Protein AF-A0A4Q5LIY0-F1 (afdb_monomer)

Structure (mmCIF, N/CA/C/O backbone):
data_AF-A0A4Q5LIY0-F1
#
_entry.id   AF-A0A4Q5LIY0-F1
#
loop_
_atom_site.group_PDB
_atom_site.id
_atom_site.type_symbol
_atom_site.label_atom_id
_atom_site.label_alt_id
_atom_site.label_comp_id
_atom_site.label_asym_id
_atom_site.label_entity_id
_atom_site.label_seq_id
_atom_site.pdbx_PDB_ins_code
_atom_site.Cartn_x
_atom_site.Cartn_y
_atom_site.Cartn_z
_atom_site.occupancy
_atom_site.B_iso_or_equiv
_atom_site.auth_seq_id
_atom_site.auth_comp_id
_atom_site.auth_asym_id
_atom_site.auth_atom_id
_atom_site.pdbx_PDB_model_num
ATOM 1 N N . MET A 1 1 ? 31.511 -5.065 53.421 1.00 37.56 1 MET A N 1
ATOM 2 C CA . MET A 1 1 ? 30.235 -4.542 53.959 1.00 37.56 1 MET A CA 1
ATOM 3 C C . MET A 1 1 ? 29.099 -5.368 53.373 1.00 37.56 1 MET A C 1
ATOM 5 O O . MET A 1 1 ? 29.090 -5.596 52.174 1.00 37.56 1 MET A O 1
ATOM 9 N N . LYS A 1 2 ? 28.228 -5.893 54.240 1.00 38.12 2 LYS A N 1
ATOM 10 C CA . LYS A 1 2 ? 27.079 -6.769 53.943 1.00 38.12 2 LYS A CA 1
ATOM 11 C C . LYS A 1 2 ? 26.023 -6.050 53.091 1.00 38.12 2 LYS A C 1
ATOM 13 O O . LYS A 1 2 ? 25.645 -4.970 53.526 1.00 38.12 2 LYS A O 1
ATOM 18 N N . LYS A 1 3 ? 25.496 -6.672 52.020 1.00 40.62 3 LYS A N 1
ATOM 19 C CA . LYS A 1 3 ? 24.095 -6.575 51.510 1.00 40.62 3 LYS A CA 1
ATOM 20 C C . LYS A 1 3 ? 23.826 -7.820 50.632 1.00 40.62 3 LYS A C 1
ATOM 22 O O . LYS A 1 3 ? 24.469 -7.962 49.603 1.00 40.62 3 LYS A O 1
ATOM 27 N N . LEU A 1 4 ? 23.218 -8.896 51.145 1.00 36.97 4 LEU A N 1
ATOM 28 C CA . LEU A 1 4 ? 21.771 -9.159 51.323 1.00 36.97 4 LEU A CA 1
ATOM 29 C C . LEU A 1 4 ? 21.030 -9.175 49.962 1.00 36.97 4 LEU A C 1
ATOM 31 O O . LEU A 1 4 ? 20.783 -8.115 49.405 1.00 36.97 4 LEU A O 1
ATOM 35 N N . LEU A 1 5 ? 20.998 -10.320 49.266 1.00 38.00 5 LEU A N 1
ATOM 36 C CA . LEU A 1 5 ? 20.000 -11.418 49.279 1.00 38.00 5 LEU A CA 1
ATOM 37 C C . LEU A 1 5 ? 18.753 -11.141 48.420 1.00 38.00 5 LEU A C 1
ATOM 39 O O . LEU A 1 5 ? 17.935 -10.281 48.731 1.00 38.00 5 LEU A O 1
ATOM 43 N N . LEU A 1 6 ? 18.658 -11.939 47.347 1.00 38.00 6 LEU A N 1
ATOM 44 C CA . LEU A 1 6 ? 17.513 -12.133 46.462 1.00 38.00 6 LEU A CA 1
ATOM 45 C C . LEU A 1 6 ? 16.234 -12.424 47.259 1.00 38.00 6 LEU A C 1
ATOM 47 O O . LEU A 1 6 ? 16.202 -13.355 48.063 1.00 38.00 6 LEU A O 1
ATOM 51 N N . LEU A 1 7 ? 15.162 -11.703 46.939 1.00 35.38 7 LEU A N 1
ATOM 52 C CA . LEU A 1 7 ? 13.794 -12.094 47.260 1.00 35.38 7 LEU A CA 1
ATOM 53 C C . LEU A 1 7 ? 13.192 -12.799 46.039 1.00 35.38 7 LEU A C 1
ATOM 55 O O . LEU A 1 7 ? 12.708 -12.164 45.107 1.00 35.38 7 LEU A O 1
ATOM 59 N N . LEU A 1 8 ? 13.255 -14.132 46.068 1.00 39.78 8 LEU A N 1
ATOM 60 C CA . LEU A 1 8 ? 12.305 -15.000 45.379 1.00 39.78 8 LEU A CA 1
ATOM 61 C C . LEU A 1 8 ? 10.963 -14.910 46.116 1.00 39.78 8 LEU A C 1
ATOM 63 O O . LEU A 1 8 ? 10.856 -15.381 47.248 1.00 39.78 8 LEU A O 1
ATOM 67 N N . SER A 1 9 ? 9.930 -14.362 45.481 1.00 37.66 9 SER A N 1
ATOM 68 C CA . SER A 1 9 ? 8.545 -14.572 45.908 1.00 37.66 9 SER A CA 1
ATOM 69 C C . SER A 1 9 ? 7.971 -15.789 45.185 1.00 37.66 9 SER A C 1
ATOM 71 O O . SER A 1 9 ? 7.476 -15.710 44.063 1.00 37.66 9 SER A O 1
ATOM 73 N N . LEU A 1 10 ? 8.068 -16.932 45.868 1.00 36.00 10 LEU A N 1
ATOM 74 C CA . LEU A 1 10 ? 7.266 -18.125 45.626 1.00 36.00 10 LEU A CA 1
ATOM 75 C C . LEU A 1 10 ? 5.777 -17.792 45.788 1.00 36.00 10 LEU A C 1
ATOM 77 O O . LEU A 1 10 ? 5.355 -17.298 46.832 1.00 36.00 10 LEU A O 1
ATOM 81 N N . ILE A 1 11 ? 4.986 -18.119 44.769 1.00 44.56 11 ILE A N 1
ATOM 82 C CA . ILE A 1 11 ? 3.529 -18.212 44.865 1.00 44.56 11 ILE A CA 1
ATOM 83 C C . ILE A 1 11 ? 3.208 -19.509 45.628 1.00 44.56 11 ILE A C 1
ATOM 85 O O . ILE A 1 11 ? 3.630 -20.580 45.180 1.00 44.56 11 ILE A O 1
ATOM 89 N N . PRO A 1 12 ? 2.482 -19.470 46.758 1.00 45.62 12 PRO A N 1
ATOM 90 C CA . PRO A 1 12 ? 2.040 -20.690 47.414 1.00 45.62 12 PRO A CA 1
ATOM 91 C C . PRO A 1 12 ? 0.902 -21.333 46.611 1.00 45.62 12 PRO A C 1
ATOM 93 O O . PRO A 1 12 ? -0.185 -20.768 46.479 1.00 45.62 12 PRO A O 1
ATOM 96 N N . LEU A 1 13 ? 1.151 -22.546 46.104 1.00 37.22 13 LEU A N 1
ATOM 97 C CA . LEU A 1 13 ? 0.099 -23.489 45.728 1.00 37.22 13 LEU A CA 1
ATOM 98 C C . LEU A 1 13 ? -0.736 -23.802 46.978 1.00 37.22 13 LEU A C 1
ATOM 100 O O . LEU A 1 13 ? -0.288 -24.509 47.879 1.00 37.22 13 LEU A O 1
ATOM 104 N N . MET A 1 14 ? -1.969 -23.307 47.015 1.00 39.19 14 MET A N 1
ATOM 105 C CA . MET A 1 14 ? -2.992 -23.805 47.929 1.00 39.19 14 MET A CA 1
ATOM 106 C C . MET A 1 14 ? -3.503 -25.149 47.398 1.00 39.19 14 MET A C 1
ATOM 108 O O . MET A 1 14 ? -4.428 -25.199 46.592 1.00 39.19 14 MET A O 1
ATOM 112 N N . MET A 1 15 ? -2.898 -26.251 47.847 1.00 43.62 15 MET A N 1
ATOM 113 C CA . MET A 1 15 ? -3.578 -27.545 47.871 1.00 43.62 15 MET A CA 1
ATOM 114 C C . MET A 1 15 ? -4.330 -27.661 49.196 1.00 43.62 15 MET A C 1
ATOM 116 O O . MET A 1 15 ? -3.739 -27.952 50.231 1.00 43.62 15 MET A O 1
ATOM 120 N N . ALA A 1 16 ? -5.641 -27.430 49.156 1.00 41.34 16 ALA A N 1
ATOM 121 C CA . ALA A 1 16 ? -6.549 -27.840 50.217 1.00 41.34 16 ALA A CA 1
ATOM 122 C C . ALA A 1 16 ? -7.171 -29.184 49.821 1.00 41.34 16 ALA A C 1
ATOM 124 O O . ALA A 1 16 ? -8.189 -29.244 49.134 1.00 41.34 16 ALA A O 1
ATOM 125 N N . ALA A 1 17 ? -6.524 -30.271 50.240 1.00 36.72 17 ALA A N 1
ATOM 126 C CA . ALA A 1 17 ? -7.145 -31.583 50.310 1.00 36.72 17 ALA A CA 1
ATOM 127 C C . ALA A 1 17 ? -7.947 -31.655 51.616 1.00 36.72 17 ALA A C 1
ATOM 129 O O . ALA A 1 17 ? -7.384 -31.811 52.696 1.00 36.72 17 ALA A O 1
ATOM 130 N N . CYS A 1 18 ? -9.267 -31.541 51.505 1.00 35.53 18 CYS A N 1
ATOM 131 C CA . CYS A 1 18 ? -10.200 -31.936 52.549 1.00 35.53 18 CYS A CA 1
ATOM 132 C C . CYS A 1 18 ? -11.145 -32.971 51.951 1.00 35.53 18 CYS A C 1
ATOM 134 O O . CYS A 1 18 ? -11.884 -32.658 51.022 1.00 35.53 18 CYS A O 1
ATOM 136 N N . THR A 1 19 ? -11.142 -34.187 52.491 1.00 38.16 19 THR A N 1
ATOM 137 C CA . THR A 1 19 ? -12.386 -34.890 52.842 1.00 38.16 19 THR A CA 1
ATOM 138 C C . THR A 1 19 ? -12.073 -36.092 53.724 1.00 38.16 19 THR A C 1
ATOM 140 O O . THR A 1 19 ? -11.649 -37.156 53.287 1.00 38.16 19 THR A O 1
ATOM 143 N N . SER A 1 20 ? -12.298 -35.866 55.013 1.00 37.72 20 SER A N 1
ATOM 144 C CA . SER A 1 20 ? -12.739 -36.858 55.980 1.00 37.72 20 SER A CA 1
ATOM 145 C C . SER A 1 20 ? -14.179 -37.285 55.679 1.00 37.72 20 SER A C 1
ATOM 147 O O . SER A 1 20 ? -15.006 -36.452 55.304 1.00 37.72 20 SER A O 1
ATOM 149 N N . ASN A 1 21 ? -14.466 -38.564 55.915 1.00 45.22 21 ASN A N 1
ATOM 150 C CA . ASN A 1 21 ? -15.796 -39.170 55.911 1.00 45.22 21 ASN A CA 1
ATOM 151 C C . ASN A 1 21 ? -16.788 -38.424 56.818 1.00 45.22 21 ASN A C 1
ATOM 153 O O . ASN A 1 21 ? -16.477 -38.126 57.971 1.00 45.22 21 ASN A O 1
ATOM 157 N N . GLY A 1 22 ? -18.000 -38.194 56.315 1.00 38.19 22 GLY A N 1
ATOM 158 C CA . GLY A 1 22 ? -19.124 -37.690 57.099 1.00 38.19 22 GLY A CA 1
ATOM 159 C C . GLY A 1 22 ? -20.340 -37.420 56.219 1.00 38.19 22 GLY A C 1
ATOM 160 O O . GLY A 1 22 ? -20.336 -36.477 55.432 1.00 38.19 22 GLY A O 1
ATOM 161 N N . ASP A 1 23 ? -21.360 -38.263 56.361 1.00 47.59 23 ASP A N 1
ATOM 162 C CA . ASP A 1 23 ? -22.640 -38.206 55.656 1.00 47.59 23 ASP A CA 1
ATOM 163 C C . ASP A 1 23 ? -23.302 -36.821 55.722 1.00 47.59 23 ASP A C 1
ATOM 165 O O . ASP A 1 23 ? -23.536 -36.290 56.810 1.00 47.59 23 ASP A O 1
ATOM 169 N N . LYS A 1 24 ? -23.660 -36.260 54.558 1.00 42.00 24 LYS A N 1
ATOM 170 C CA . LYS A 1 24 ? -24.635 -35.165 54.400 1.00 42.00 24 LYS A CA 1
ATOM 171 C C . LYS A 1 24 ? -25.189 -35.132 52.962 1.00 42.00 24 LYS A C 1
ATOM 173 O O . LYS A 1 24 ? -24.547 -35.649 52.051 1.00 42.00 24 LYS A O 1
ATOM 178 N N . PRO A 1 25 ? -26.415 -34.608 52.775 1.00 43.56 25 PRO A N 1
ATOM 179 C CA . PRO A 1 25 ? -27.359 -35.061 51.757 1.00 43.56 25 PRO A CA 1
ATOM 180 C C . PRO A 1 25 ? -26.938 -34.673 50.340 1.00 43.56 25 PRO A C 1
ATOM 182 O O . PRO A 1 25 ? -26.334 -33.623 50.127 1.00 43.56 25 PRO A O 1
ATOM 185 N N . ALA A 1 26 ? -27.300 -35.528 49.381 1.00 47.12 26 ALA A N 1
ATOM 186 C CA . ALA A 1 26 ? -27.043 -35.350 47.960 1.00 47.12 26 ALA A CA 1
ATOM 187 C C . ALA A 1 26 ? -27.587 -33.999 47.468 1.00 47.12 26 ALA A C 1
ATOM 189 O O . ALA A 1 26 ? -28.792 -33.819 47.288 1.00 47.12 26 ALA A O 1
ATOM 190 N N . ALA A 1 27 ? -26.678 -33.046 47.267 1.00 46.88 27 ALA A N 1
ATOM 191 C CA . ALA A 1 27 ? -26.956 -31.818 46.549 1.00 46.88 27 ALA A CA 1
ATOM 192 C C . ALA A 1 27 ? -27.088 -32.146 45.057 1.00 46.88 27 ALA A C 1
ATOM 194 O O . ALA A 1 27 ? -26.222 -32.797 44.467 1.00 46.88 27 ALA A O 1
ATOM 195 N N . ASP A 1 28 ? -28.196 -31.694 44.482 1.00 48.75 28 ASP A N 1
ATOM 196 C CA . ASP A 1 28 ? -28.570 -31.823 43.080 1.00 48.75 28 ASP A CA 1
ATOM 197 C C . ASP A 1 28 ? -27.472 -31.242 42.163 1.00 48.75 28 ASP A C 1
ATOM 199 O O . ASP A 1 28 ? -27.342 -30.033 41.954 1.00 48.75 28 ASP A O 1
ATOM 203 N N . THR A 1 29 ? -26.624 -32.131 41.643 1.00 42.12 29 THR A N 1
ATOM 204 C CA . THR A 1 29 ? -25.454 -31.822 40.800 1.00 42.12 29 THR A CA 1
ATOM 205 C C . THR A 1 29 ? -25.840 -31.376 39.385 1.00 42.12 29 THR A C 1
ATOM 207 O O . THR A 1 29 ? -24.987 -30.926 38.610 1.00 42.12 29 THR A O 1
ATOM 210 N N . THR A 1 30 ? -27.132 -31.419 39.058 1.00 46.88 30 THR A N 1
ATOM 211 C CA . THR A 1 30 ? -27.680 -31.026 37.756 1.00 46.88 30 THR A CA 1
ATOM 212 C C . THR A 1 30 ? -27.836 -29.504 37.609 1.00 46.88 30 THR A C 1
ATOM 214 O O . THR A 1 30 ? -27.812 -28.980 36.492 1.00 46.88 30 THR A O 1
ATOM 217 N N . ALA A 1 31 ? -27.897 -28.751 38.715 1.00 46.16 31 ALA A N 1
ATOM 218 C CA . ALA A 1 31 ? -28.025 -27.289 38.677 1.00 46.16 31 ALA A CA 1
ATOM 219 C C . ALA A 1 31 ? -26.680 -26.553 38.477 1.00 46.16 31 ALA A C 1
ATOM 221 O O . ALA A 1 31 ? -26.618 -25.568 37.737 1.00 46.16 31 ALA A O 1
ATOM 222 N N . LEU A 1 32 ? -25.576 -27.045 39.061 1.00 37.81 32 LEU A N 1
ATOM 223 C CA . LEU A 1 32 ? -24.257 -26.394 38.942 1.00 37.81 32 LEU A CA 1
ATOM 224 C C . LEU A 1 32 ? -23.587 -26.603 37.574 1.00 37.81 32 LEU A C 1
ATOM 226 O O . LEU A 1 32 ? -22.858 -25.733 37.101 1.00 37.81 32 LEU A O 1
ATOM 230 N N . THR A 1 33 ? -23.851 -27.726 36.905 1.00 42.12 33 THR A N 1
ATOM 231 C CA . THR A 1 33 ? -23.320 -27.995 35.557 1.00 42.12 33 THR A CA 1
ATOM 232 C C . THR A 1 33 ? -24.036 -27.191 34.469 1.00 42.12 33 THR A C 1
ATOM 234 O O . THR A 1 33 ? -23.431 -26.871 33.443 1.00 42.12 33 THR A O 1
ATOM 237 N N . THR A 1 34 ? -25.289 -26.794 34.706 1.00 40.31 34 THR A N 1
ATOM 238 C CA . THR A 1 34 ? -26.076 -25.984 33.764 1.00 40.31 34 THR A CA 1
ATOM 239 C C . THR A 1 34 ? -25.722 -24.493 33.862 1.00 40.31 34 THR A C 1
ATOM 241 O O . THR A 1 34 ? -25.561 -23.841 32.831 1.00 40.31 34 THR A O 1
ATOM 244 N N . ALA A 1 35 ? -25.468 -23.969 35.070 1.00 41.81 35 ALA A N 1
ATOM 245 C CA . ALA A 1 35 ? -25.012 -22.586 35.270 1.00 41.81 35 ALA A CA 1
ATOM 246 C C . ALA A 1 35 ? -23.563 -22.344 34.791 1.00 41.81 35 ALA A C 1
ATOM 248 O O . ALA A 1 35 ? -23.253 -21.285 34.244 1.00 41.81 35 ALA A O 1
ATOM 249 N N . ALA A 1 36 ? -22.674 -23.338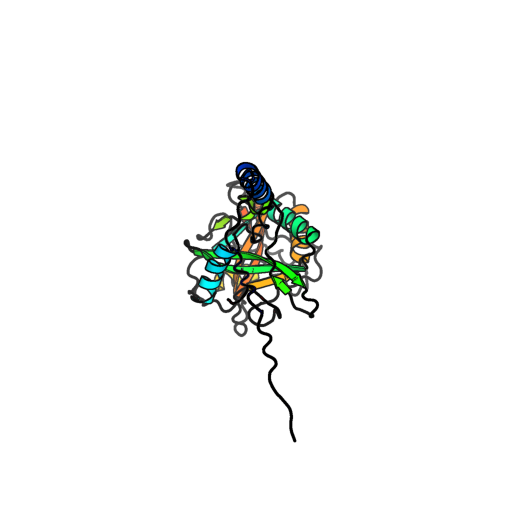 34.920 1.00 41.75 36 ALA A N 1
ATOM 250 C CA . ALA A 1 36 ? -21.309 -23.248 34.393 1.00 41.75 36 ALA A CA 1
ATOM 251 C C . ALA A 1 36 ? -21.267 -23.290 32.851 1.00 41.75 36 ALA A C 1
ATOM 253 O O . ALA A 1 36 ? -20.450 -22.605 32.237 1.00 41.75 36 ALA A O 1
ATOM 254 N N . LYS A 1 37 ? -22.180 -24.032 32.204 1.00 39.97 37 LYS A N 1
ATOM 255 C CA . LYS A 1 37 ? -22.312 -24.041 30.736 1.00 39.97 37 LYS A CA 1
ATOM 256 C C . LYS A 1 37 ? -22.994 -22.789 30.178 1.00 39.97 37 LYS A C 1
ATOM 258 O O . LYS A 1 37 ? -22.674 -22.396 29.060 1.00 39.97 37 LYS A O 1
ATOM 263 N N . SER A 1 38 ? -23.882 -22.130 30.929 1.00 41.31 38 SER A N 1
ATOM 264 C CA . SER A 1 38 ? -24.518 -20.886 30.469 1.00 41.31 38 SER A CA 1
ATOM 265 C C . SER A 1 38 ? -23.612 -19.656 30.596 1.00 41.31 38 SER A C 1
ATOM 267 O O . SER A 1 38 ? -23.751 -18.734 29.798 1.00 41.31 38 SER A O 1
ATOM 269 N N . HIS A 1 39 ? -22.653 -19.645 31.532 1.00 37.97 39 HIS A N 1
ATOM 270 C CA . HIS A 1 39 ? -21.679 -18.549 31.669 1.00 37.97 39 HIS A CA 1
ATOM 271 C C . HIS A 1 39 ? -20.505 -18.618 30.677 1.00 37.97 39 HIS A C 1
ATOM 273 O O . HIS A 1 39 ? -19.909 -17.589 30.366 1.00 37.97 39 HIS A O 1
ATOM 279 N N . LEU A 1 40 ? -20.194 -19.798 30.130 1.00 39.38 40 LEU A N 1
ATOM 280 C CA . LEU A 1 40 ? -19.173 -19.962 29.083 1.00 39.38 40 LEU A CA 1
ATOM 281 C C . LEU A 1 40 ? -19.657 -19.532 27.688 1.00 39.38 40 LEU A C 1
ATOM 283 O O . LEU A 1 40 ? -18.834 -19.223 26.833 1.00 39.38 40 LEU A O 1
ATOM 287 N N . ASN A 1 41 ? -20.973 -19.431 27.478 1.00 38.66 41 ASN A N 1
ATOM 288 C CA . ASN A 1 41 ? -21.557 -18.921 26.233 1.00 38.66 41 ASN A CA 1
ATOM 289 C C . ASN A 1 41 ? -21.680 -17.384 26.189 1.00 38.66 41 ASN A C 1
ATOM 291 O O . ASN A 1 41 ? -22.100 -16.850 25.165 1.00 38.66 41 ASN A O 1
ATOM 295 N N . SER A 1 42 ? -21.316 -16.668 27.264 1.00 41.69 42 SER A N 1
ATOM 296 C CA . SER A 1 42 ? -21.294 -15.194 27.298 1.00 41.69 42 SER A CA 1
ATOM 297 C C . SER A 1 42 ? -19.893 -14.601 27.478 1.00 41.69 42 SER A C 1
ATOM 299 O O . SER A 1 42 ? -19.762 -13.407 27.759 1.00 41.69 42 SER A O 1
ATOM 301 N N . LEU A 1 43 ? -18.837 -15.401 27.310 1.00 44.12 43 LEU A N 1
ATOM 302 C CA . LEU A 1 43 ? -17.533 -14.845 26.978 1.00 44.12 43 LEU A CA 1
ATOM 303 C C . LEU A 1 43 ? -17.653 -14.347 25.543 1.00 44.12 43 LEU A C 1
ATOM 305 O O . LEU A 1 43 ? -17.515 -15.122 24.599 1.00 44.12 43 LEU A O 1
ATOM 309 N N . ASN A 1 44 ? -17.988 -13.062 25.393 1.00 51.41 44 ASN A N 1
ATOM 310 C CA . ASN A 1 44 ? -17.788 -12.340 24.144 1.00 51.41 44 ASN A CA 1
ATOM 311 C C . ASN A 1 44 ? -16.420 -12.767 23.616 1.00 51.41 44 ASN A C 1
ATOM 313 O O . ASN A 1 44 ? -15.418 -12.541 24.299 1.00 51.41 44 ASN A O 1
ATOM 317 N N . ALA A 1 45 ? -16.402 -13.471 22.481 1.00 57.66 45 ALA A N 1
ATOM 318 C CA . ALA A 1 45 ? -15.164 -13.913 21.865 1.00 57.66 45 ALA A CA 1
ATOM 319 C C . ALA A 1 45 ? -14.218 -12.711 21.840 1.00 57.66 45 ALA A C 1
ATOM 321 O O . ALA A 1 45 ? -14.631 -11.626 21.413 1.00 57.66 45 ALA A O 1
ATOM 322 N N . LEU A 1 46 ? -13.004 -12.886 22.377 1.00 58.91 46 LEU A N 1
ATOM 323 C CA . LEU A 1 46 ? -11.988 -11.839 22.335 1.00 58.91 46 LEU A CA 1
ATOM 324 C C . LEU A 1 46 ? -11.924 -11.301 20.900 1.00 58.91 46 LEU A C 1
ATOM 326 O O . LEU A 1 46 ? -12.042 -12.102 19.962 1.00 58.91 46 LEU A O 1
ATOM 330 N N . PRO A 1 47 ? -11.812 -9.974 20.717 1.00 67.12 47 PRO A N 1
ATOM 331 C CA . PRO A 1 47 ? -11.758 -9.398 19.386 1.00 67.12 47 PRO A CA 1
ATOM 332 C C . PRO A 1 47 ? -10.669 -10.112 18.584 1.00 67.12 47 PRO A C 1
ATOM 334 O O . PRO A 1 47 ? -9.545 -10.297 19.047 1.00 67.12 47 PRO A O 1
ATOM 337 N N . GLU A 1 48 ? -11.046 -10.589 17.401 1.00 77.75 48 GLU A N 1
ATOM 338 C CA . GLU A 1 48 ? -10.112 -11.242 16.495 1.00 77.75 48 GLU A CA 1
ATOM 339 C C . GLU A 1 48 ? -9.026 -10.233 16.116 1.00 77.75 48 GLU A C 1
ATOM 341 O O . GLU A 1 48 ? -9.332 -9.176 15.565 1.00 77.75 48 GLU A O 1
ATOM 346 N N . LEU A 1 49 ? -7.770 -10.558 16.429 1.00 92.31 49 LEU A N 1
ATOM 347 C CA . LEU A 1 49 ? -6.623 -9.746 16.039 1.00 92.31 49 LEU A CA 1
ATOM 348 C C . LEU A 1 49 ? -6.430 -9.867 14.529 1.00 92.31 49 LEU A C 1
ATOM 350 O O . LEU A 1 49 ? -6.183 -10.961 14.012 1.00 92.31 49 LEU A O 1
ATOM 354 N N . ILE A 1 50 ? -6.560 -8.754 13.818 1.00 95.06 50 ILE A N 1
ATOM 355 C CA . ILE A 1 50 ? -6.643 -8.724 12.359 1.00 95.06 50 ILE A CA 1
ATOM 356 C C . ILE A 1 50 ? -5.872 -7.522 11.811 1.00 95.06 50 ILE A C 1
ATOM 358 O O . ILE A 1 50 ? -5.684 -6.527 12.496 1.00 95.06 50 ILE A O 1
ATOM 362 N N . THR A 1 51 ? -5.385 -7.621 10.582 1.00 96.81 51 THR A N 1
ATOM 363 C CA . THR A 1 51 ? -4.724 -6.519 9.876 1.00 96.81 51 THR A CA 1
ATOM 364 C C . THR A 1 51 ? -5.752 -5.636 9.161 1.00 96.81 51 THR A C 1
ATOM 366 O O . THR A 1 51 ? -6.898 -6.035 8.935 1.00 96.81 51 THR A O 1
ATOM 369 N N . LEU A 1 52 ? -5.334 -4.452 8.715 1.00 97.25 52 LEU A N 1
ATOM 370 C CA . LEU A 1 52 ? -6.167 -3.519 7.949 1.00 97.25 52 LEU A CA 1
ATOM 371 C C . LEU A 1 52 ? -6.554 -4.050 6.565 1.00 97.25 52 LEU A C 1
ATOM 373 O O . LEU A 1 52 ? -7.553 -3.613 6.000 1.00 97.25 52 LEU A O 1
ATOM 377 N N . ASN A 1 53 ? -5.817 -5.041 6.057 1.00 97.06 53 ASN A N 1
ATOM 378 C CA . ASN A 1 53 ? -6.184 -5.791 4.860 1.00 97.06 53 ASN A CA 1
ATOM 379 C C . ASN A 1 53 ? -6.854 -7.152 5.141 1.00 97.06 53 ASN A C 1
ATOM 381 O O . ASN A 1 53 ? -6.891 -8.031 4.278 1.00 97.06 53 ASN A O 1
ATOM 385 N N . GLY A 1 54 ? -7.394 -7.340 6.349 1.00 95.50 54 GLY A N 1
ATOM 386 C CA . GLY A 1 54 ? -8.287 -8.454 6.670 1.00 95.50 54 GLY A CA 1
ATOM 387 C C . GLY A 1 54 ? -7.610 -9.807 6.892 1.00 95.50 54 GLY A C 1
ATOM 388 O O . GLY A 1 54 ? -8.253 -10.850 6.749 1.00 95.50 54 GLY A O 1
ATOM 389 N N . VAL A 1 55 ? -6.316 -9.813 7.212 1.00 95.31 55 VAL A N 1
ATOM 390 C CA . VAL A 1 55 ? -5.539 -11.027 7.475 1.00 95.31 55 VAL A CA 1
ATOM 391 C C . VAL A 1 55 ? -5.436 -11.228 8.987 1.00 95.31 55 VAL A C 1
ATOM 393 O O . VAL A 1 55 ? -4.979 -10.321 9.680 1.00 95.31 55 VAL A O 1
ATOM 396 N N . PRO A 1 56 ? -5.831 -12.389 9.535 1.00 94.56 56 PRO A N 1
ATOM 397 C CA . PRO A 1 56 ? -5.658 -12.663 10.959 1.00 94.56 56 PRO A CA 1
ATOM 398 C C . PRO A 1 56 ? -4.187 -12.572 11.377 1.00 94.56 56 PRO A C 1
ATOM 400 O O . PRO A 1 56 ? -3.316 -13.056 10.647 1.00 94.56 56 PRO A O 1
ATOM 403 N N . LEU A 1 57 ? -3.909 -12.020 12.564 1.00 93.31 57 LEU A N 1
ATOM 404 C CA . LEU A 1 57 ? -2.547 -11.734 13.040 1.00 93.31 57 LEU A CA 1
ATOM 405 C C . LEU A 1 57 ? -1.611 -12.944 12.924 1.00 93.31 57 LEU A C 1
ATOM 407 O O . LEU A 1 57 ? -0.534 -12.822 12.359 1.00 93.31 57 LEU A O 1
ATOM 411 N N . ALA A 1 58 ? -2.034 -14.127 13.375 1.00 91.44 58 ALA A N 1
ATOM 412 C CA . ALA A 1 58 ? -1.204 -15.336 13.307 1.00 91.44 58 ALA A CA 1
ATOM 413 C C . ALA A 1 58 ? -0.816 -15.725 11.864 1.00 91.44 58 ALA A C 1
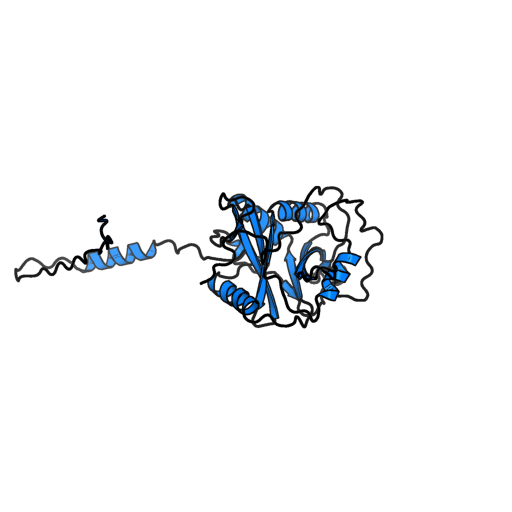ATOM 415 O O . ALA A 1 58 ? 0.283 -16.215 11.601 1.00 91.44 58 ALA A O 1
ATOM 416 N N . THR A 1 59 ? -1.719 -15.497 10.906 1.00 93.69 59 THR A N 1
ATOM 417 C CA . THR A 1 59 ? -1.448 -15.761 9.485 1.00 93.69 59 THR A CA 1
ATOM 418 C C . THR A 1 59 ? -0.515 -14.702 8.913 1.00 93.69 59 THR A C 1
ATOM 420 O O . THR A 1 59 ? 0.447 -15.019 8.216 1.00 93.69 59 THR A O 1
ATOM 423 N N . ALA A 1 60 ? -0.781 -13.441 9.235 1.00 94.38 60 ALA A N 1
ATOM 424 C CA . ALA A 1 60 ? 0.035 -12.332 8.789 1.00 94.38 60 ALA A CA 1
ATOM 425 C C . ALA A 1 60 ? 1.467 -12.411 9.357 1.00 94.38 60 ALA A C 1
ATOM 427 O O . ALA A 1 60 ? 2.419 -12.137 8.631 1.00 94.38 60 ALA A O 1
ATOM 428 N N . ASP A 1 61 ? 1.622 -12.914 10.586 1.00 92.06 61 ASP A N 1
ATOM 429 C CA . ASP A 1 61 ? 2.911 -13.125 11.251 1.00 92.06 61 ASP A CA 1
ATOM 430 C C . ASP A 1 61 ? 3.757 -14.130 10.487 1.00 92.06 61 ASP A C 1
ATOM 432 O O . ASP A 1 61 ? 4.926 -13.888 10.190 1.00 92.06 61 ASP A O 1
ATOM 436 N N . THR A 1 62 ? 3.119 -15.208 10.035 1.00 92.00 62 THR A N 1
ATOM 437 C CA . THR A 1 62 ? 3.764 -16.185 9.163 1.00 92.00 62 THR A CA 1
ATOM 438 C C . THR A 1 62 ? 4.238 -15.538 7.857 1.00 92.00 62 THR A C 1
ATOM 440 O O . THR A 1 62 ? 5.353 -15.804 7.410 1.00 92.00 62 THR A O 1
ATOM 443 N N . PHE A 1 63 ? 3.433 -14.677 7.225 1.00 93.00 63 PHE A N 1
ATOM 444 C CA . PHE A 1 63 ? 3.797 -14.055 5.946 1.00 93.00 63 PHE A CA 1
ATOM 445 C C . PHE A 1 63 ? 4.920 -13.021 6.069 1.00 93.00 63 PHE A C 1
ATOM 447 O O . PHE A 1 63 ? 5.830 -13.016 5.233 1.00 93.00 63 PHE A O 1
ATOM 454 N N . VAL A 1 64 ? 4.881 -12.178 7.103 1.00 91.56 64 VAL A N 1
ATOM 455 C CA . VAL A 1 64 ? 5.916 -11.170 7.369 1.00 91.56 64 VAL A CA 1
ATOM 456 C C . VAL A 1 64 ? 7.206 -11.845 7.835 1.00 91.56 64 VAL A C 1
ATOM 458 O O . VAL A 1 64 ? 8.268 -11.594 7.266 1.00 91.56 64 VAL A O 1
ATOM 461 N N . SER A 1 65 ? 7.133 -12.799 8.766 1.00 89.00 65 SER A N 1
ATOM 462 C CA . SER A 1 65 ? 8.303 -13.556 9.223 1.00 89.00 65 SER A CA 1
ATOM 463 C C . SER A 1 65 ? 8.955 -14.360 8.099 1.00 89.00 65 SER A C 1
ATOM 465 O O . SER A 1 65 ? 10.182 -14.419 8.013 1.00 89.00 65 SER A O 1
ATOM 467 N N . ASN A 1 66 ? 8.173 -14.964 7.198 1.00 88.44 66 ASN A N 1
ATOM 468 C CA . ASN A 1 66 ? 8.733 -15.656 6.035 1.00 88.44 66 ASN A CA 1
ATOM 469 C C . ASN A 1 66 ? 9.502 -14.704 5.122 1.00 88.44 66 ASN A C 1
ATOM 471 O O . ASN A 1 66 ? 10.567 -15.068 4.626 1.00 88.44 66 ASN A O 1
ATOM 475 N N . PHE A 1 67 ? 8.982 -13.498 4.911 1.00 86.81 67 PHE A N 1
ATOM 476 C CA . PHE A 1 67 ? 9.662 -12.483 4.123 1.00 86.81 67 PHE A CA 1
ATOM 477 C C . PHE A 1 67 ? 10.976 -12.034 4.783 1.00 86.81 67 PHE A C 1
ATOM 479 O O . PHE A 1 67 ? 12.024 -12.068 4.139 1.00 86.81 67 PHE A O 1
ATOM 486 N N . ILE A 1 68 ? 10.939 -11.704 6.078 1.00 83.50 68 ILE A N 1
ATOM 487 C CA . ILE A 1 68 ? 12.107 -11.240 6.846 1.00 83.50 68 ILE A CA 1
ATOM 488 C C . ILE A 1 68 ? 13.210 -12.305 6.892 1.00 83.50 68 ILE A C 1
ATOM 490 O O . ILE A 1 68 ? 14.384 -11.998 6.693 1.00 83.50 68 ILE A O 1
ATOM 494 N N . ASN A 1 69 ? 12.844 -13.564 7.139 1.00 83.56 69 ASN A N 1
ATOM 495 C CA . ASN A 1 69 ? 13.811 -14.648 7.329 1.00 83.56 69 ASN A CA 1
ATOM 496 C C . ASN A 1 69 ? 14.314 -15.253 6.014 1.00 83.56 69 ASN A C 1
ATOM 498 O O . ASN A 1 69 ? 15.375 -15.880 5.982 1.00 83.56 69 ASN A O 1
ATOM 502 N N . LYS A 1 70 ? 13.559 -15.098 4.923 1.00 80.38 70 LYS A N 1
ATOM 503 C CA . LYS A 1 70 ? 13.917 -15.606 3.595 1.00 80.38 70 LYS A CA 1
ATOM 504 C C . LYS A 1 70 ? 13.776 -14.494 2.557 1.00 80.38 70 LYS A C 1
ATOM 506 O O . LYS A 1 70 ? 12.950 -14.629 1.652 1.00 80.38 70 LYS A O 1
ATOM 511 N N . PRO A 1 71 ? 14.581 -13.417 2.650 1.00 67.31 71 PRO A N 1
ATOM 512 C CA . PRO A 1 71 ? 14.537 -12.338 1.677 1.00 67.31 71 PRO A CA 1
ATOM 513 C C . PRO A 1 71 ? 14.944 -12.901 0.315 1.00 67.31 71 PRO A C 1
ATOM 515 O O . PRO A 1 71 ? 16.121 -13.156 0.045 1.00 67.31 71 PRO A O 1
ATOM 518 N N . SER A 1 72 ? 13.950 -13.163 -0.529 1.00 67.19 72 SER A N 1
ATOM 519 C CA . SER A 1 72 ? 14.156 -13.623 -1.891 1.00 67.19 72 SER A CA 1
ATOM 520 C C . SER A 1 72 ? 14.401 -12.434 -2.803 1.00 67.19 72 SER A C 1
ATOM 522 O O . SER A 1 72 ? 13.909 -11.331 -2.569 1.00 67.19 72 SER A O 1
ATOM 524 N N . VAL A 1 73 ? 15.137 -12.680 -3.882 1.00 68.31 73 VAL A N 1
ATOM 525 C CA . VAL A 1 73 ? 15.193 -11.736 -4.996 1.00 68.31 73 VAL A CA 1
ATOM 526 C C . VAL A 1 73 ? 13.779 -11.568 -5.537 1.00 68.31 73 VAL A C 1
ATOM 528 O O . VAL A 1 73 ? 13.104 -12.565 -5.812 1.00 68.31 73 VAL A O 1
ATOM 531 N N . TYR A 1 74 ? 13.339 -10.326 -5.692 1.00 67.25 74 TYR A N 1
ATOM 532 C CA . TYR A 1 74 ? 12.065 -10.044 -6.329 1.00 67.25 74 TYR A CA 1
ATOM 533 C C . TYR A 1 74 ? 12.146 -10.315 -7.832 1.00 67.25 74 TYR A C 1
ATOM 535 O O . TYR A 1 74 ? 12.947 -9.700 -8.541 1.00 67.25 74 TYR A O 1
ATOM 543 N N . LYS A 1 75 ? 11.322 -11.248 -8.317 1.00 67.88 75 LYS A N 1
ATOM 544 C CA . LYS A 1 75 ? 11.412 -11.759 -9.696 1.00 67.88 75 LYS A CA 1
ATOM 545 C C . LYS A 1 75 ? 10.278 -11.320 -10.621 1.00 67.88 75 LYS A C 1
ATOM 547 O O . LYS A 1 75 ? 10.451 -11.418 -11.831 1.00 67.88 75 LYS A O 1
ATOM 552 N N . SER A 1 76 ? 9.158 -10.833 -10.088 1.00 73.88 76 SER A N 1
ATOM 553 C CA . SER A 1 76 ? 7.953 -10.567 -10.886 1.00 73.88 76 SER A CA 1
ATOM 554 C C . SER A 1 76 ? 7.258 -9.289 -10.436 1.00 73.88 76 SER A C 1
ATOM 556 O O . SER A 1 76 ? 7.123 -9.115 -9.228 1.00 73.88 76 SER A O 1
ATOM 558 N N . PRO A 1 77 ? 6.767 -8.438 -11.359 1.00 81.31 77 PRO A N 1
ATOM 559 C CA . PRO A 1 77 ? 5.901 -7.305 -11.031 1.00 81.31 77 PRO A CA 1
ATOM 560 C C . PRO A 1 77 ? 4.788 -7.690 -10.049 1.00 81.31 77 PRO A C 1
ATOM 562 O O . PRO A 1 77 ? 4.220 -8.770 -10.156 1.00 81.31 77 PRO A O 1
ATOM 565 N N . THR A 1 78 ? 4.488 -6.822 -9.090 1.00 88.50 78 THR A N 1
ATOM 566 C CA . THR A 1 78 ? 3.517 -7.051 -8.020 1.00 88.50 78 THR A CA 1
ATOM 567 C C . THR A 1 78 ? 2.931 -5.698 -7.668 1.00 88.50 78 THR A C 1
ATOM 569 O O . THR A 1 78 ? 3.627 -4.812 -7.175 1.00 88.50 78 THR A O 1
ATOM 572 N N . SER A 1 79 ? 1.644 -5.534 -7.939 1.00 93.69 79 SER A N 1
ATOM 573 C CA . SER A 1 79 ? 0.879 -4.380 -7.480 1.00 93.69 79 SER A CA 1
ATOM 574 C C . SER A 1 79 ? -0.362 -4.844 -6.738 1.00 93.69 79 SER A C 1
ATOM 576 O O . SER A 1 79 ? -0.875 -5.931 -7.005 1.00 93.69 79 SER A O 1
ATOM 578 N N . ILE A 1 80 ? -0.831 -4.038 -5.793 1.00 95.75 80 ILE A N 1
ATOM 579 C CA . ILE A 1 80 ? -2.026 -4.336 -5.011 1.00 95.75 80 ILE A CA 1
ATOM 580 C C . ILE A 1 80 ? -2.983 -3.166 -5.162 1.00 95.75 80 ILE A C 1
ATOM 582 O O . ILE A 1 80 ? -2.643 -2.039 -4.807 1.00 95.75 80 ILE A O 1
ATOM 586 N N . TRP A 1 81 ? -4.161 -3.432 -5.715 1.00 96.75 81 TRP A N 1
ATOM 587 C CA . TRP A 1 81 ? -5.209 -2.435 -5.882 1.00 96.75 81 TRP A CA 1
ATOM 588 C C . TRP A 1 81 ? -6.206 -2.493 -4.726 1.00 96.75 81 TRP A C 1
ATOM 590 O O . TRP A 1 81 ? -6.669 -3.571 -4.356 1.00 96.75 81 TRP A O 1
ATOM 600 N N . PHE A 1 82 ? -6.564 -1.334 -4.190 1.00 97.50 82 PHE A N 1
ATOM 601 C CA . PHE A 1 82 ? -7.611 -1.173 -3.190 1.00 97.50 82 PHE A CA 1
ATOM 602 C C . PHE A 1 82 ? -8.638 -0.174 -3.696 1.00 97.50 82 PHE A C 1
ATOM 604 O O . PHE A 1 82 ? -8.288 0.856 -4.269 1.00 97.50 82 PHE A O 1
ATOM 611 N N . SER A 1 83 ? -9.913 -0.457 -3.455 1.00 96.94 83 SER A N 1
ATOM 612 C CA . SER A 1 83 ? -10.988 0.426 -3.889 1.00 96.94 83 SER A CA 1
ATOM 613 C C . SER A 1 83 ? -10.986 1.746 -3.117 1.00 96.94 83 SER A C 1
ATOM 615 O O . SER A 1 83 ? -10.462 1.872 -2.010 1.00 96.94 83 SER A O 1
ATOM 617 N N . LYS A 1 84 ? -11.662 2.749 -3.664 1.00 96.25 84 LYS A N 1
ATOM 618 C CA . LYS A 1 84 ? -11.931 4.002 -2.960 1.00 96.25 84 LYS A CA 1
ATOM 619 C C . LYS A 1 84 ? -12.682 3.768 -1.644 1.00 96.25 84 LYS A C 1
ATOM 621 O O . LYS A 1 84 ? -12.349 4.370 -0.628 1.00 96.25 84 LYS A O 1
ATOM 626 N N . ALA A 1 85 ? -13.635 2.834 -1.647 1.00 95.31 85 ALA A N 1
ATOM 627 C CA . ALA A 1 85 ? -14.374 2.446 -0.449 1.00 95.31 85 ALA A CA 1
ATOM 628 C C . ALA A 1 85 ? -13.460 1.866 0.642 1.00 95.31 85 ALA A C 1
ATOM 630 O O . ALA A 1 85 ? -13.719 2.090 1.824 1.00 95.31 85 ALA A O 1
ATOM 631 N N . TYR A 1 86 ? -12.382 1.166 0.264 1.00 97.69 86 TYR A N 1
ATOM 632 C CA . TYR A 1 86 ? -11.360 0.726 1.210 1.00 97.69 86 TYR A CA 1
ATOM 633 C C . TYR A 1 86 ? -10.670 1.910 1.885 1.00 97.69 86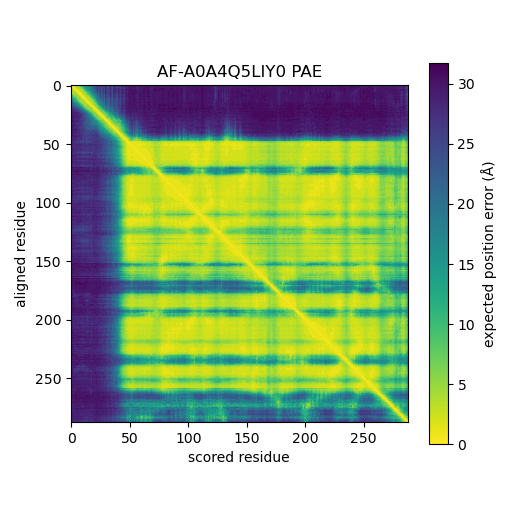 TYR A C 1
ATOM 635 O O . TYR A 1 86 ? -10.603 1.938 3.109 1.00 97.69 86 TYR A O 1
ATOM 643 N N . VAL A 1 87 ? -10.216 2.904 1.115 1.00 97.38 87 VAL A N 1
ATOM 644 C CA . VAL A 1 87 ? -9.526 4.087 1.662 1.00 97.38 87 VAL A CA 1
ATOM 645 C C . VAL A 1 87 ? -10.433 4.852 2.625 1.00 97.38 87 VAL A C 1
ATOM 647 O O . VAL A 1 87 ? -10.023 5.157 3.744 1.00 97.38 87 VAL A O 1
ATOM 650 N N . ASP A 1 88 ? -11.685 5.096 2.233 1.00 95.94 88 ASP A N 1
ATOM 651 C CA . ASP A 1 88 ? -12.653 5.809 3.072 1.00 95.94 88 ASP A CA 1
ATOM 652 C C . ASP A 1 88 ? -13.013 5.010 4.342 1.00 95.94 88 ASP A C 1
ATOM 654 O O . ASP A 1 88 ? -13.093 5.577 5.435 1.00 95.94 88 ASP A O 1
ATOM 658 N N . SER A 1 89 ? -13.176 3.685 4.227 1.00 96.88 89 SER A N 1
ATOM 659 C CA . SER A 1 89 ? -13.452 2.806 5.375 1.00 96.88 89 SER A CA 1
ATOM 660 C C . SER A 1 89 ? -12.269 2.731 6.331 1.00 96.88 89 SER A C 1
ATOM 662 O O . SER A 1 89 ? -12.461 2.742 7.548 1.00 96.88 89 SER A O 1
ATOM 664 N N . LEU A 1 90 ? -11.052 2.669 5.788 1.00 97.00 90 LEU A N 1
ATOM 665 C CA . LEU A 1 90 ? -9.835 2.617 6.575 1.00 97.00 90 LEU A CA 1
ATOM 666 C C . LEU A 1 90 ? -9.628 3.926 7.334 1.00 97.00 90 LEU A C 1
ATOM 668 O O . LEU A 1 90 ? -9.445 3.900 8.547 1.00 97.00 90 LEU A O 1
ATOM 672 N N . LYS A 1 91 ? -9.761 5.065 6.650 1.00 96.62 91 LYS A N 1
ATOM 673 C CA . LYS A 1 91 ? -9.741 6.387 7.279 1.00 96.62 91 LYS A CA 1
ATOM 674 C C . LYS A 1 91 ? -10.732 6.455 8.444 1.00 96.62 91 LYS A C 1
ATOM 676 O O . LYS A 1 91 ? -10.344 6.742 9.572 1.00 96.62 91 LYS A O 1
ATOM 681 N N . ALA A 1 92 ? -12.005 6.146 8.195 1.00 96.75 92 ALA A N 1
ATOM 682 C CA . ALA A 1 92 ? -13.039 6.207 9.228 1.00 96.75 92 ALA A CA 1
ATOM 683 C C . ALA A 1 92 ? -12.737 5.290 10.428 1.00 96.75 92 ALA A C 1
ATOM 685 O O . ALA A 1 92 ? -13.001 5.665 11.572 1.00 96.75 92 ALA A O 1
ATOM 686 N N . LEU A 1 93 ? -12.178 4.102 10.175 1.00 96.06 93 LEU A N 1
ATOM 687 C CA . LEU A 1 93 ? -11.757 3.167 11.214 1.00 96.06 93 LEU A CA 1
ATOM 688 C C . LEU A 1 93 ? -10.629 3.741 12.078 1.00 96.06 93 LEU A C 1
ATOM 690 O O . LEU A 1 93 ? -10.770 3.787 13.298 1.00 96.06 93 LEU A O 1
ATOM 694 N N . LEU A 1 94 ? -9.543 4.196 11.452 1.00 96.12 94 LEU A N 1
ATOM 695 C CA . LEU A 1 94 ? -8.341 4.650 12.151 1.00 96.12 94 LEU A CA 1
ATOM 696 C C . LEU A 1 94 ? -8.603 5.891 13.010 1.00 96.12 94 LEU A C 1
ATOM 698 O O . LEU A 1 94 ? -8.218 5.915 14.178 1.00 96.12 94 LEU A O 1
ATOM 702 N N . TYR A 1 95 ? -9.361 6.865 12.496 1.00 96.25 95 TYR A N 1
ATOM 703 C CA . TYR A 1 95 ? -9.770 8.032 13.288 1.00 96.25 95 TYR A CA 1
ATOM 704 C C . TYR A 1 95 ? -10.648 7.651 14.480 1.00 96.25 95 TYR A C 1
ATOM 706 O O . TYR A 1 95 ? -10.488 8.193 15.572 1.00 96.25 95 TYR A O 1
ATOM 714 N N . LYS A 1 96 ? -11.578 6.706 14.296 1.00 95.50 96 LYS A N 1
ATOM 715 C CA . LYS A 1 96 ? -12.444 6.237 15.385 1.00 95.50 96 LYS A CA 1
ATOM 716 C C . LYS A 1 96 ? -11.645 5.546 16.490 1.00 95.50 96 LYS A C 1
ATOM 718 O O . LYS A 1 96 ? -12.012 5.643 17.659 1.00 95.50 96 LYS A O 1
ATOM 723 N N . GLU A 1 97 ? -10.604 4.809 16.123 1.00 94.44 97 GLU A N 1
ATOM 724 C CA . GLU A 1 97 ? -9.795 4.034 17.062 1.00 94.44 97 GLU A CA 1
ATOM 725 C C . GLU A 1 97 ? -8.637 4.834 17.670 1.00 94.44 97 GLU A C 1
ATOM 727 O O . GLU A 1 97 ? -7.994 4.332 18.593 1.00 94.44 97 GLU A O 1
ATOM 732 N N . GLY A 1 98 ? -8.410 6.072 17.219 1.00 93.94 98 GLY A N 1
ATOM 733 C CA . GLY A 1 98 ? -7.319 6.921 17.697 1.00 93.94 98 GLY A CA 1
ATOM 734 C C . GLY A 1 98 ? -5.948 6.406 17.260 1.00 93.94 98 GLY A C 1
ATOM 735 O O . GLY A 1 98 ? -5.021 6.388 18.066 1.00 93.94 98 GLY A O 1
ATOM 736 N N . ALA A 1 99 ? -5.848 5.913 16.025 1.00 94.25 99 ALA A N 1
ATOM 737 C CA . ALA A 1 99 ? -4.569 5.585 15.409 1.00 94.25 99 ALA A CA 1
ATOM 738 C C . ALA A 1 99 ? -3.798 6.863 15.050 1.00 94.25 99 ALA A C 1
ATOM 740 O O . ALA A 1 99 ? -4.409 7.882 14.729 1.00 94.25 99 ALA A O 1
ATOM 741 N N . ASP A 1 100 ? -2.472 6.780 15.057 1.00 92.44 100 ASP A N 1
ATOM 742 C CA . ASP A 1 100 ? -1.579 7.844 14.570 1.00 92.44 100 ASP A CA 1
ATOM 743 C C . ASP A 1 100 ? -1.159 7.632 13.107 1.00 92.44 100 ASP A C 1
ATOM 745 O O . ASP A 1 100 ? -0.711 8.549 12.431 1.00 92.44 100 ASP A O 1
ATOM 749 N N . GLY A 1 101 ? -1.351 6.423 12.585 1.00 93.00 101 GLY A N 1
ATOM 750 C CA . GLY A 1 101 ? -0.942 6.073 11.241 1.00 93.00 101 GLY A CA 1
ATOM 751 C C . GLY A 1 101 ? -1.185 4.611 10.919 1.00 93.00 101 GLY A C 1
ATOM 752 O O . GLY A 1 101 ? -1.975 3.901 11.558 1.00 93.00 101 GLY A O 1
ATOM 753 N N . PHE A 1 102 ? -0.505 4.161 9.877 1.00 94.38 102 PHE A N 1
ATOM 754 C CA . PHE A 1 102 ? -0.519 2.779 9.439 1.00 94.38 102 PHE A CA 1
ATOM 755 C C . PHE A 1 102 ? 0.852 2.384 8.912 1.00 94.38 102 PHE A C 1
ATOM 757 O O . PHE A 1 102 ? 1.674 3.215 8.553 1.00 94.38 102 PHE A O 1
ATOM 764 N N . ARG A 1 103 ? 1.116 1.088 8.842 1.00 93.81 103 ARG A N 1
ATOM 765 C CA . ARG A 1 103 ? 2.377 0.549 8.362 1.00 93.81 103 ARG A CA 1
ATOM 766 C C . ARG A 1 103 ? 2.120 -0.508 7.312 1.00 93.81 103 ARG A C 1
ATOM 768 O O . ARG A 1 103 ? 1.263 -1.374 7.472 1.00 93.81 103 ARG A O 1
ATOM 775 N N . ILE A 1 104 ? 2.870 -0.427 6.223 1.00 94.50 104 ILE A N 1
ATOM 776 C CA . ILE A 1 104 ? 2.832 -1.395 5.136 1.00 94.50 104 ILE A CA 1
ATOM 777 C C . ILE A 1 104 ? 4.075 -2.266 5.253 1.00 94.50 104 ILE A C 1
ATOM 779 O O . ILE A 1 104 ? 5.202 -1.799 5.103 1.00 94.50 104 ILE A O 1
ATOM 783 N N . TYR A 1 105 ? 3.864 -3.547 5.517 1.00 92.88 105 TYR A N 1
ATOM 784 C CA . TYR A 1 105 ? 4.893 -4.574 5.531 1.00 92.88 105 TYR A CA 1
ATOM 785 C C . TYR A 1 105 ? 5.005 -5.241 4.173 1.00 92.88 105 TYR A C 1
ATOM 787 O O . TYR A 1 105 ? 3.997 -5.601 3.559 1.00 92.88 105 TYR A O 1
ATOM 795 N N . PHE A 1 106 ? 6.237 -5.500 3.751 1.00 90.50 106 PHE A N 1
ATOM 796 C CA . PHE A 1 106 ? 6.489 -6.503 2.730 1.00 90.50 106 PHE A CA 1
ATOM 797 C C . PHE A 1 106 ? 6.237 -7.898 3.314 1.00 90.50 106 PHE A C 1
ATOM 799 O O . PHE A 1 106 ? 6.625 -8.199 4.444 1.00 90.50 106 PHE A O 1
ATOM 806 N N . ALA A 1 107 ? 5.587 -8.764 2.542 1.00 91.69 107 ALA A N 1
ATOM 807 C CA . ALA A 1 107 ? 5.195 -10.091 2.988 1.00 91.69 107 ALA A CA 1
ATOM 808 C C . ALA A 1 107 ? 5.339 -11.130 1.868 1.00 91.69 107 ALA A C 1
ATOM 810 O O . ALA A 1 107 ? 5.284 -10.813 0.677 1.00 91.69 107 ALA A O 1
ATOM 811 N N . THR A 1 108 ? 5.488 -12.398 2.254 1.00 90.12 108 THR A N 1
ATOM 812 C CA . THR A 1 108 ? 5.523 -13.532 1.322 1.00 90.12 108 THR A CA 1
ATOM 813 C C . THR A 1 108 ? 4.287 -14.393 1.534 1.00 90.12 108 THR A C 1
ATOM 815 O O . THR A 1 108 ? 4.162 -15.088 2.543 1.00 90.12 108 THR A O 1
ATOM 818 N N . TYR A 1 109 ? 3.374 -14.350 0.567 1.00 89.25 109 TYR A N 1
ATOM 819 C CA . TYR A 1 109 ? 2.193 -15.205 0.496 1.00 89.25 109 TYR A CA 1
ATOM 820 C C . TYR A 1 109 ? 2.534 -16.504 -0.250 1.00 89.25 109 TYR A C 1
ATOM 822 O O . TYR A 1 109 ? 3.530 -16.557 -0.976 1.00 89.25 109 TYR A O 1
ATOM 830 N N . PRO A 1 110 ? 1.689 -17.550 -0.155 1.00 86.25 110 PRO A N 1
ATOM 831 C CA . PRO A 1 110 ? 1.922 -18.810 -0.865 1.00 86.25 110 PRO A CA 1
ATOM 832 C C . PRO A 1 110 ? 2.109 -18.651 -2.382 1.00 86.25 110 PRO A C 1
ATOM 834 O O . PRO A 1 110 ? 2.851 -19.414 -2.992 1.00 86.25 110 PRO A O 1
ATOM 837 N N . ASN A 1 111 ? 1.461 -17.646 -2.978 1.00 83.19 111 ASN A N 1
ATOM 838 C CA . ASN A 1 111 ? 1.447 -17.423 -4.426 1.00 83.19 111 ASN A CA 1
ATOM 839 C C . ASN A 1 111 ? 2.430 -16.341 -4.903 1.00 83.19 111 ASN A C 1
ATOM 841 O O . ASN A 1 111 ? 2.503 -16.083 -6.101 1.00 83.19 111 ASN A O 1
ATOM 845 N N . GLY A 1 112 ? 3.164 -15.691 -3.997 1.00 85.81 112 GLY A N 1
ATOM 846 C CA . GLY A 1 112 ? 4.066 -14.596 -4.343 1.00 85.81 112 GLY A CA 1
ATOM 847 C C . GLY A 1 112 ? 4.154 -13.535 -3.257 1.00 85.81 112 GLY A C 1
ATOM 848 O O . GLY A 1 112 ? 3.662 -13.710 -2.145 1.00 85.81 112 GLY A O 1
ATOM 849 N N . HIS A 1 113 ? 4.790 -12.415 -3.577 1.00 87.81 113 HIS A N 1
ATOM 850 C CA . HIS A 1 113 ? 4.894 -11.306 -2.637 1.00 87.81 113 HIS A CA 1
ATOM 851 C C . HIS A 1 113 ? 3.546 -10.599 -2.426 1.00 87.81 113 HIS A C 1
ATOM 853 O O . HIS A 1 113 ? 2.654 -10.653 -3.267 1.00 87.81 113 HIS A O 1
ATOM 859 N N . ASN A 1 114 ? 3.350 -9.977 -1.274 1.00 91.31 114 ASN A N 1
ATOM 860 C CA . ASN A 1 114 ? 2.155 -9.191 -0.991 1.00 91.31 114 ASN A CA 1
ATOM 861 C C . ASN A 1 114 ? 2.438 -8.175 0.120 1.00 91.31 114 ASN A C 1
ATOM 863 O O . ASN A 1 114 ? 3.544 -8.122 0.656 1.00 91.31 114 ASN A O 1
ATOM 867 N N . VAL A 1 115 ? 1.446 -7.370 0.475 1.00 94.56 115 VAL A N 1
ATOM 868 C CA . VAL A 1 115 ? 1.530 -6.463 1.616 1.00 94.56 115 VAL A CA 1
ATOM 869 C C . VAL A 1 115 ? 0.714 -6.972 2.794 1.00 94.56 115 VAL A C 1
ATOM 871 O O . VAL A 1 115 ? -0.331 -7.602 2.622 1.00 94.56 115 VAL A O 1
ATOM 874 N N . ILE A 1 116 ? 1.176 -6.653 3.997 1.00 96.25 116 ILE A N 1
ATOM 875 C CA . ILE A 1 116 ? 0.331 -6.621 5.189 1.00 96.25 116 ILE A CA 1
ATOM 876 C C . ILE A 1 116 ? 0.239 -5.175 5.651 1.00 96.25 116 ILE A C 1
ATOM 878 O O . ILE A 1 116 ? 1.255 -4.494 5.724 1.00 96.25 116 ILE A O 1
ATOM 882 N N . ILE A 1 117 ? -0.973 -4.711 5.945 1.00 97.06 117 ILE A N 1
ATOM 883 C CA . ILE A 1 117 ? -1.209 -3.329 6.361 1.00 97.06 117 ILE A CA 1
ATOM 884 C C . ILE A 1 117 ? -1.682 -3.353 7.810 1.00 97.06 117 ILE A C 1
ATOM 886 O O . ILE A 1 117 ? -2.686 -3.992 8.112 1.00 97.06 117 ILE A O 1
ATOM 890 N N . THR A 1 118 ? -0.958 -2.701 8.709 1.00 95.88 118 THR A N 1
ATOM 891 C CA . THR A 1 118 ? -1.269 -2.632 10.143 1.00 95.88 118 THR A CA 1
ATOM 892 C C . THR A 1 118 ? -1.538 -1.196 10.530 1.00 95.88 118 THR A C 1
ATOM 894 O O . THR A 1 118 ? -1.045 -0.269 9.898 1.00 95.88 118 THR A O 1
ATOM 897 N N . SER A 1 119 ? -2.355 -0.989 11.544 1.00 95.12 119 SER A N 1
ATOM 898 C CA . SER A 1 119 ? -2.539 0.328 12.138 1.00 95.12 119 SER A CA 1
ATOM 899 C C . SER A 1 119 ? -1.523 0.553 13.244 1.00 95.12 119 SER A C 1
ATOM 901 O O . SER A 1 119 ? -1.084 -0.409 13.880 1.00 95.12 119 SER A O 1
ATOM 903 N N . THR A 1 120 ? -1.199 1.811 13.521 1.00 93.75 120 THR A N 1
ATOM 904 C CA . THR A 1 120 ? -0.252 2.164 14.580 1.00 93.75 120 THR A CA 1
ATOM 905 C C . THR A 1 120 ? -0.844 3.109 15.619 1.00 93.75 120 THR A C 1
ATOM 907 O O . THR A 1 120 ? -1.907 3.701 15.412 1.00 93.75 120 THR A O 1
ATOM 910 N N . ARG A 1 121 ? -0.180 3.199 16.776 1.00 91.19 121 ARG A N 1
ATOM 911 C CA . ARG A 1 121 ? -0.420 4.217 17.806 1.00 91.19 121 ARG A CA 1
ATOM 912 C C . ARG A 1 121 ? 0.892 4.736 18.368 1.00 91.19 121 ARG A C 1
ATOM 914 O O . ARG A 1 121 ? 1.853 3.970 18.502 1.00 91.19 121 ARG A O 1
ATOM 921 N N . GLU A 1 122 ? 0.865 5.980 18.824 1.00 87.94 122 GLU A N 1
ATOM 922 C CA . GLU A 1 122 ? 1.985 6.564 19.541 1.00 87.94 122 GLU A CA 1
ATOM 923 C C . GLU A 1 122 ? 2.179 5.833 20.869 1.00 87.94 122 GLU A C 1
ATOM 925 O O . GLU A 1 122 ? 1.230 5.465 21.568 1.00 87.94 122 GLU A O 1
ATOM 930 N N . THR A 1 123 ? 3.436 5.647 21.250 1.00 82.12 123 THR A N 1
ATOM 931 C CA . THR A 1 123 ? 3.797 5.032 22.539 1.00 82.12 123 THR A CA 1
ATOM 932 C C . THR A 1 123 ? 4.016 6.055 23.657 1.00 82.12 123 THR A C 1
ATOM 934 O O . THR A 1 123 ? 4.353 5.681 24.781 1.00 82.12 123 THR A O 1
ATOM 937 N N . GLY A 1 124 ? 3.871 7.350 23.357 1.00 79.44 124 GLY A N 1
ATOM 938 C CA . GLY A 1 124 ? 4.289 8.449 24.232 1.00 79.44 124 GLY A CA 1
ATOM 939 C C . GLY A 1 124 ? 5.798 8.729 24.206 1.00 79.44 124 GLY A C 1
ATOM 940 O O . GLY A 1 124 ? 6.256 9.655 24.876 1.00 79.44 124 GLY A O 1
ATOM 941 N N . VAL A 1 125 ? 6.573 7.960 23.433 1.00 79.12 125 VAL A N 1
ATOM 942 C CA . VAL A 1 125 ? 7.950 8.292 23.050 1.00 79.12 125 VAL A CA 1
ATOM 943 C C . VAL A 1 125 ? 7.901 8.988 21.684 1.00 79.12 125 VAL A C 1
ATOM 945 O O . VAL A 1 125 ? 7.203 8.483 20.802 1.00 79.12 125 VAL A O 1
ATOM 948 N N . PRO A 1 126 ? 8.602 10.122 21.488 1.00 77.62 126 PRO A N 1
ATOM 949 C CA . PRO A 1 126 ? 8.667 10.784 20.186 1.00 77.62 126 PRO A CA 1
ATOM 950 C C . PRO A 1 126 ? 9.097 9.824 19.072 1.00 77.62 126 PRO A C 1
ATOM 952 O O . PRO A 1 126 ? 9.931 8.942 19.303 1.00 77.62 126 PRO A O 1
ATOM 955 N N . ASP A 1 127 ? 8.510 9.998 17.888 1.00 72.75 127 ASP A N 1
ATOM 956 C CA . ASP A 1 127 ? 8.832 9.245 16.668 1.00 72.75 127 ASP A CA 1
ATOM 957 C C . ASP A 1 127 ? 8.756 7.718 16.874 1.00 72.75 127 ASP A C 1
ATOM 959 O O . ASP A 1 127 ? 9.582 6.946 16.376 1.00 72.75 127 ASP A O 1
ATOM 963 N N . THR A 1 128 ? 7.818 7.278 17.727 1.00 81.56 128 THR A N 1
ATOM 964 C CA . THR A 1 128 ? 7.679 5.874 18.115 1.00 81.56 128 THR A CA 1
ATOM 965 C C . THR A 1 128 ? 6.257 5.357 17.942 1.00 81.56 128 THR A C 1
ATOM 967 O O . THR A 1 128 ? 5.372 5.638 18.758 1.00 81.56 128 THR A O 1
ATOM 970 N N . HIS A 1 129 ? 6.092 4.497 16.934 1.00 86.62 129 HIS A N 1
ATOM 971 C CA . HIS A 1 129 ? 4.802 4.005 16.447 1.00 86.62 129 HIS A CA 1
ATOM 972 C C . HIS A 1 129 ? 4.669 2.487 16.647 1.00 86.62 129 HIS A C 1
ATOM 974 O O . HIS A 1 129 ? 5.393 1.684 16.042 1.00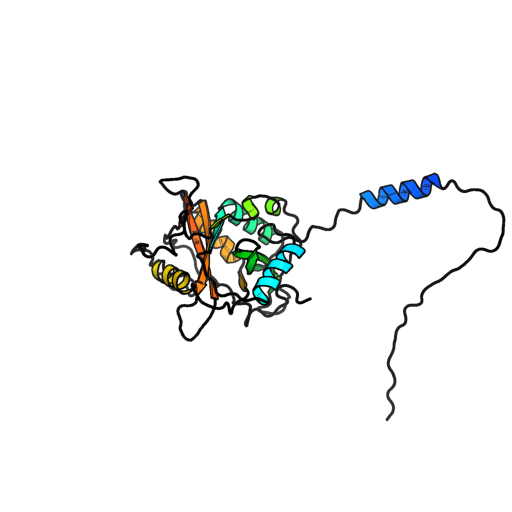 86.62 129 HIS A O 1
ATOM 980 N N . GLN A 1 130 ? 3.722 2.079 17.487 1.00 89.12 130 GLN A N 1
ATOM 981 C CA . GLN A 1 130 ? 3.455 0.690 17.866 1.00 89.12 130 GLN A CA 1
ATOM 982 C C . GLN A 1 130 ? 2.360 0.089 16.986 1.00 89.12 130 GLN A C 1
ATOM 984 O O . GLN A 1 130 ? 1.287 0.679 16.882 1.00 89.12 130 GLN A O 1
ATOM 989 N N . ASP A 1 131 ? 2.579 -1.103 16.420 1.00 92.00 131 ASP A N 1
ATOM 990 C CA . ASP A 1 131 ? 1.503 -1.810 15.711 1.00 92.00 131 ASP A CA 1
ATOM 991 C C . ASP A 1 131 ? 0.393 -2.240 16.674 1.00 92.00 131 ASP A C 1
ATOM 993 O O . ASP A 1 131 ? 0.654 -2.753 17.766 1.00 92.00 131 ASP A O 1
ATOM 997 N N . TYR A 1 132 ? -0.853 -2.100 16.233 1.00 89.69 132 TYR A N 1
ATOM 998 C CA . TYR A 1 132 ? -2.016 -2.638 16.925 1.00 89.69 132 TYR A CA 1
ATOM 999 C C . TYR A 1 132 ? -2.922 -3.395 15.946 1.00 89.69 132 TYR A C 1
ATOM 1001 O O . TYR A 1 132 ? -2.980 -3.066 14.766 1.00 89.69 132 TYR A O 1
ATOM 1009 N N . PHE A 1 133 ? -3.600 -4.436 16.441 1.00 93.25 133 PHE A N 1
ATOM 1010 C CA . PHE A 1 133 ? -4.370 -5.391 15.621 1.00 93.25 133 PHE A CA 1
ATOM 1011 C C . PHE A 1 133 ? -5.800 -5.616 16.134 1.00 93.25 133 PHE A C 1
ATOM 1013 O O . PHE A 1 133 ? -6.570 -6.388 15.560 1.00 93.25 133 PHE A O 1
ATOM 1020 N N . GLU A 1 134 ? -6.155 -4.99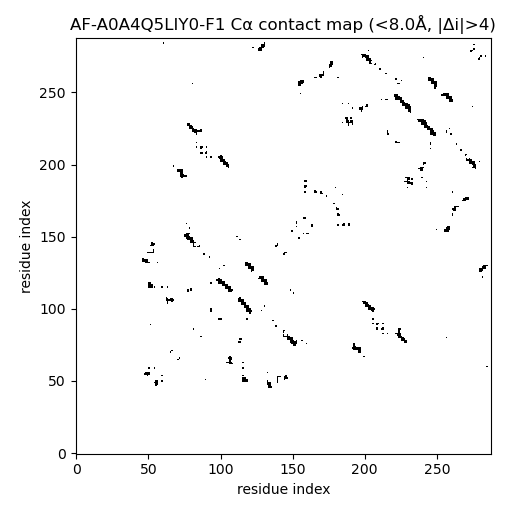4 17.257 1.00 92.38 134 GLU A N 1
ATOM 1021 C CA . GLU A 1 134 ? -7.491 -5.084 17.839 1.00 92.38 134 GLU A CA 1
ATOM 1022 C C . GLU A 1 134 ? -8.442 -4.147 17.098 1.00 92.38 134 GLU A C 1
ATOM 1024 O O . GLU A 1 134 ? -8.482 -2.947 17.366 1.00 92.38 134 GLU A O 1
ATOM 1029 N N . HIS A 1 135 ? -9.230 -4.711 16.182 1.00 92.69 135 HIS A N 1
ATOM 1030 C CA . HIS A 1 135 ? -10.213 -3.960 15.409 1.00 92.69 135 HIS A CA 1
ATOM 1031 C C . HIS A 1 135 ? -11.616 -4.524 15.577 1.00 92.69 135 HIS A C 1
ATOM 1033 O O . HIS A 1 135 ? -11.863 -5.725 15.466 1.00 92.69 135 HIS A O 1
ATOM 1039 N N . SER A 1 136 ? -12.582 -3.628 15.756 1.00 84.56 136 SER A N 1
ATOM 1040 C CA . SER A 1 136 ? -14.002 -4.002 15.867 1.00 84.56 136 SER A CA 1
ATOM 1041 C C . SER A 1 136 ? -14.747 -3.997 14.524 1.00 84.56 136 SER A C 1
ATOM 1043 O O . SER A 1 136 ? -15.923 -4.365 14.446 1.00 84.56 136 SER A O 1
ATOM 1045 N N . SER A 1 137 ? -14.087 -3.560 13.448 1.00 92.00 137 SER A N 1
ATOM 1046 C CA . SER A 1 137 ? -14.740 -3.309 12.166 1.00 92.00 137 SER A CA 1
ATOM 1047 C C . SER A 1 137 ? -15.035 -4.586 11.384 1.00 92.00 137 SER A C 1
ATOM 1049 O O . SER A 1 137 ? -14.139 -5.331 10.992 1.00 92.00 137 SER A O 1
ATOM 1051 N N . LYS A 1 138 ? -16.315 -4.793 11.051 1.00 92.38 138 LYS A N 1
ATOM 1052 C CA . LYS A 1 138 ? -16.745 -5.878 10.152 1.00 92.38 138 LYS A CA 1
ATOM 1053 C C . LYS A 1 138 ? -16.199 -5.718 8.732 1.00 92.38 138 LYS A C 1
ATOM 1055 O O . LYS A 1 138 ? -16.081 -6.720 8.031 1.00 92.38 138 LYS A O 1
ATOM 1060 N N . PHE A 1 139 ? -15.858 -4.492 8.322 1.00 94.81 139 PHE A N 1
ATOM 1061 C CA . PHE A 1 139 ? -15.280 -4.205 7.008 1.00 94.81 139 PHE A CA 1
ATOM 1062 C C . PHE A 1 139 ? -14.035 -5.061 6.739 1.00 94.81 139 PHE A C 1
ATOM 1064 O O . PHE A 1 139 ? -13.905 -5.616 5.652 1.00 94.81 139 PHE A O 1
ATOM 1071 N N . LEU A 1 140 ? -13.190 -5.273 7.752 1.00 95.81 140 LEU A N 1
ATOM 1072 C CA . LEU A 1 140 ? -11.951 -6.050 7.630 1.00 95.81 140 LEU A CA 1
ATOM 1073 C C . LEU A 1 140 ? -12.185 -7.528 7.282 1.00 95.81 140 LEU A C 1
ATOM 1075 O O . LEU A 1 140 ? -11.269 -8.216 6.853 1.00 95.81 140 LEU A O 1
ATOM 1079 N N . LYS A 1 141 ? -13.418 -8.029 7.416 1.00 93.50 141 LYS A N 1
ATOM 1080 C CA . LYS A 1 141 ? -13.784 -9.403 7.035 1.00 93.50 141 LYS A CA 1
ATOM 1081 C C . LYS A 1 141 ? -14.347 -9.506 5.614 1.00 93.50 141 LYS A C 1
ATOM 1083 O O . LYS A 1 141 ? -14.704 -10.600 5.182 1.00 93.50 141 LYS A O 1
ATOM 1088 N N . THR A 1 142 ? -14.450 -8.393 4.892 1.00 94.25 142 THR A N 1
ATOM 1089 C CA . THR A 1 142 ? -14.989 -8.348 3.526 1.00 94.25 142 THR A CA 1
ATOM 1090 C C . THR A 1 142 ? -13.906 -8.614 2.478 1.00 94.25 142 THR A C 1
ATOM 1092 O O . THR A 1 142 ? -12.711 -8.599 2.776 1.00 94.25 142 THR A O 1
ATOM 1095 N N . ALA A 1 143 ? -14.318 -8.874 1.234 1.00 90.81 143 ALA A N 1
ATOM 1096 C CA . ALA A 1 143 ? -13.385 -8.991 0.113 1.00 90.81 143 ALA A CA 1
ATOM 1097 C C . ALA A 1 143 ? -12.703 -7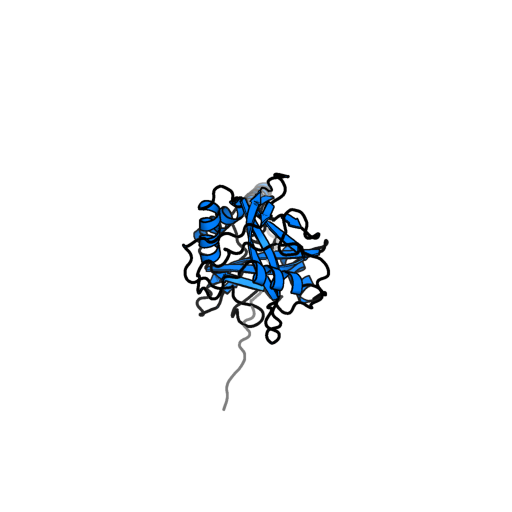.648 -0.204 1.00 90.81 143 ALA A C 1
ATOM 1099 O O . ALA A 1 143 ? -11.518 -7.638 -0.525 1.00 90.81 143 ALA A O 1
ATOM 1100 N N . ASP A 1 144 ? -13.420 -6.534 -0.030 1.00 90.88 144 ASP A N 1
ATOM 1101 C CA . ASP A 1 144 ? -12.920 -5.183 -0.309 1.00 90.88 144 ASP A CA 1
ATOM 1102 C C . ASP A 1 144 ? -11.735 -4.797 0.587 1.00 90.88 144 ASP A C 1
ATOM 1104 O O . ASP A 1 144 ? -10.864 -4.040 0.163 1.00 90.88 144 ASP A O 1
ATOM 1108 N N . ALA A 1 145 ? -11.652 -5.362 1.798 1.00 94.69 145 ALA A N 1
ATOM 1109 C CA . ALA A 1 145 ? -10.508 -5.177 2.688 1.00 94.69 145 ALA A CA 1
ATOM 1110 C C . ALA A 1 145 ? -9.213 -5.812 2.156 1.00 94.69 145 ALA A C 1
ATOM 1112 O O . ALA A 1 145 ? -8.127 -5.338 2.460 1.00 94.69 145 ALA A O 1
ATOM 1113 N N . ARG A 1 146 ? -9.289 -6.885 1.364 1.00 93.00 146 ARG A N 1
ATOM 1114 C CA . ARG A 1 146 ? -8.121 -7.738 1.067 1.00 93.00 146 ARG A CA 1
ATOM 1115 C C . ARG A 1 146 ? -7.206 -7.188 -0.024 1.00 93.00 146 ARG A C 1
ATOM 1117 O O . ARG A 1 146 ? -6.073 -7.654 -0.149 1.00 93.00 146 ARG A O 1
ATOM 1124 N N . GLY A 1 147 ? -7.694 -6.217 -0.793 1.00 93.00 147 GLY A N 1
ATOM 1125 C CA . GLY A 1 147 ? -7.040 -5.741 -2.005 1.00 93.00 147 GLY A CA 1
ATOM 1126 C C . GLY A 1 147 ? -7.010 -6.798 -3.115 1.00 93.00 147 GLY A C 1
ATOM 1127 O O . GLY A 1 147 ? -7.212 -7.996 -2.899 1.00 93.00 147 GLY A O 1
ATOM 1128 N N . VAL A 1 148 ? -6.758 -6.351 -4.340 1.00 93.94 148 VAL A N 1
ATOM 1129 C CA . VAL A 1 148 ? -6.622 -7.204 -5.522 1.00 93.94 148 VAL A CA 1
ATOM 1130 C C . VAL A 1 148 ? -5.164 -7.204 -5.947 1.00 93.94 148 VAL A C 1
ATOM 1132 O O . VAL A 1 148 ? -4.646 -6.195 -6.422 1.00 93.94 148 VAL A O 1
ATOM 1135 N N . VAL A 1 149 ? -4.501 -8.346 -5.780 1.00 92.50 149 VAL A N 1
ATOM 1136 C CA . VAL A 1 149 ? -3.090 -8.501 -6.144 1.00 92.50 149 VAL A CA 1
ATOM 1137 C C . VAL A 1 149 ? -2.958 -8.834 -7.628 1.00 92.50 149 VAL A C 1
ATOM 1139 O O . VAL A 1 149 ? -3.630 -9.732 -8.143 1.00 92.50 149 VAL A O 1
ATOM 1142 N N . ASP A 1 150 ? -2.054 -8.138 -8.308 1.00 90.44 150 ASP A N 1
ATOM 1143 C CA . ASP A 1 150 ? -1.622 -8.444 -9.664 1.00 90.44 150 ASP A CA 1
ATOM 1144 C C . ASP A 1 150 ? -0.121 -8.750 -9.704 1.00 90.44 150 ASP A C 1
ATOM 1146 O O . ASP A 1 150 ? 0.709 -7.872 -9.476 1.00 90.44 150 ASP A O 1
ATOM 1150 N N . TYR A 1 151 ? 0.197 -9.996 -10.061 1.00 86.38 151 TYR A N 1
ATOM 1151 C CA . TYR A 1 151 ? 1.555 -10.531 -10.219 1.00 86.38 151 TYR A CA 1
ATOM 1152 C C . TYR A 1 151 ? 2.111 -10.429 -11.641 1.00 86.38 151 TYR A C 1
ATOM 1154 O O . TYR A 1 151 ? 3.182 -10.958 -11.946 1.00 86.38 151 TYR A O 1
ATOM 1162 N N . THR A 1 152 ? 1.333 -9.858 -12.556 1.00 81.44 152 THR A N 1
ATOM 1163 C CA . THR A 1 152 ? 1.660 -9.874 -13.982 1.00 81.44 152 THR A CA 1
ATOM 1164 C C . THR A 1 152 ? 2.117 -8.517 -14.496 1.00 81.44 152 THR A C 1
ATOM 1166 O O . THR A 1 152 ? 2.688 -8.458 -15.585 1.00 81.44 152 THR A O 1
ATOM 1169 N N . GLY A 1 153 ? 1.882 -7.442 -13.736 1.00 74.75 153 GLY A N 1
ATOM 1170 C CA . GLY A 1 153 ? 2.037 -6.077 -14.232 1.00 74.75 153 GLY A CA 1
ATOM 1171 C C . GLY A 1 153 ? 1.034 -5.781 -15.350 1.00 74.75 153 GLY A C 1
ATOM 1172 O O . GLY A 1 153 ? 1.348 -5.062 -16.292 1.00 74.75 153 GLY A O 1
ATOM 1173 N N . ARG A 1 154 ? -0.145 -6.411 -15.302 1.00 72.44 154 ARG A N 1
ATOM 1174 C CA . ARG A 1 154 ? -1.234 -6.272 -16.281 1.00 72.44 154 ARG A CA 1
ATOM 1175 C C . ARG A 1 154 ? -2.510 -5.914 -15.517 1.00 72.44 154 ARG A C 1
ATOM 1177 O O . ARG A 1 154 ? -2.580 -6.066 -14.310 1.00 72.44 154 ARG A O 1
ATOM 1184 N N . LYS A 1 155 ? -3.558 -5.454 -16.203 1.00 83.19 155 LYS A N 1
ATOM 1185 C CA . LYS A 1 155 ? -4.773 -4.872 -15.581 1.00 83.19 155 LYS A CA 1
ATOM 1186 C C . LYS A 1 155 ? -4.538 -3.462 -15.019 1.00 83.19 155 LYS A C 1
ATOM 1188 O O . LYS A 1 155 ? -4.799 -3.197 -13.847 1.00 83.19 155 LYS A O 1
ATOM 1193 N N . GLY A 1 156 ? -4.068 -2.559 -15.876 1.00 85.88 156 GLY A N 1
ATOM 1194 C CA . GLY A 1 156 ? -3.990 -1.126 -15.570 1.00 85.88 156 GLY A CA 1
ATOM 1195 C C . GLY A 1 156 ? -2.811 -0.717 -14.687 1.00 85.88 156 GLY A C 1
ATOM 1196 O O . GLY A 1 156 ? -2.674 0.460 -14.375 1.00 85.88 156 GLY A O 1
ATOM 1197 N N . ALA A 1 157 ? -1.944 -1.669 -14.317 1.00 92.06 157 ALA A N 1
ATOM 1198 C CA . ALA A 1 157 ? -0.687 -1.392 -13.637 1.00 92.06 157 ALA A CA 1
ATOM 1199 C C . ALA A 1 157 ? 0.336 -0.814 -14.630 1.00 92.06 157 ALA A C 1
ATOM 1201 O O . ALA A 1 157 ? 1.005 -1.572 -15.333 1.00 92.06 157 ALA A O 1
ATOM 1202 N N . THR A 1 158 ? 0.456 0.505 -14.737 1.00 90.75 158 THR A N 1
ATOM 1203 C CA . THR A 1 158 ? 1.246 1.128 -15.808 1.00 90.75 158 THR A CA 1
ATOM 1204 C C . THR A 1 158 ? 2.681 1.464 -15.409 1.00 90.75 158 THR A C 1
ATOM 1206 O O . THR A 1 158 ? 3.539 1.549 -16.283 1.00 90.75 158 THR A O 1
ATOM 1209 N N . LEU A 1 159 ? 3.012 1.560 -14.113 1.00 91.06 159 LEU A N 1
ATOM 1210 C CA . LEU A 1 159 ? 4.387 1.885 -13.683 1.00 91.06 159 LEU A CA 1
ATOM 1211 C C . LEU A 1 159 ? 5.431 0.818 -14.059 1.00 91.06 159 LEU A C 1
ATOM 1213 O O . LEU A 1 159 ? 6.612 1.138 -14.198 1.00 91.06 159 LEU A O 1
ATOM 1217 N N . TYR A 1 160 ? 5.012 -0.432 -14.281 1.00 86.06 160 TYR A N 1
ATOM 1218 C CA . TYR A 1 160 ? 5.877 -1.487 -14.824 1.00 86.06 160 TYR A CA 1
ATOM 1219 C C . TYR A 1 160 ? 6.048 -1.411 -16.345 1.00 86.06 160 TYR A C 1
ATOM 1221 O O . TYR A 1 160 ? 6.990 -1.998 -16.878 1.00 86.06 160 TYR A O 1
ATOM 1229 N N . ASP A 1 161 ? 5.166 -0.699 -17.049 1.00 86.31 161 ASP A N 1
ATOM 1230 C CA . ASP A 1 161 ? 5.119 -0.699 -18.505 1.00 86.31 161 ASP A CA 1
ATOM 1231 C C . ASP A 1 161 ? 6.307 0.096 -19.084 1.00 86.31 161 ASP A C 1
ATOM 1233 O O . ASP A 1 161 ? 6.431 1.307 -18.849 1.00 86.31 161 ASP A O 1
ATOM 1237 N N . PRO A 1 162 ? 7.220 -0.535 -19.848 1.00 81.69 162 PRO A N 1
ATOM 1238 C CA . PRO A 1 162 ? 8.286 0.186 -20.539 1.00 81.69 162 PRO A CA 1
ATOM 1239 C C . PRO A 1 162 ? 7.749 1.208 -21.553 1.00 81.69 162 PRO A C 1
ATOM 1241 O O . PRO A 1 162 ? 8.448 2.176 -21.837 1.00 81.69 162 PRO A O 1
ATOM 1244 N N . ALA A 1 163 ? 6.525 1.027 -22.058 1.00 85.62 163 ALA A N 1
ATOM 1245 C CA . ALA A 1 163 ? 5.858 1.935 -22.983 1.00 85.62 163 ALA A CA 1
ATOM 1246 C C . ALA A 1 163 ? 5.062 3.059 -22.293 1.00 85.62 163 ALA A C 1
ATOM 1248 O O . ALA A 1 163 ? 4.481 3.891 -22.998 1.00 85.62 163 ALA A O 1
ATOM 1249 N N . LEU A 1 164 ? 5.042 3.116 -20.952 1.00 87.75 164 LEU A N 1
ATOM 1250 C CA . LEU A 1 164 ? 4.388 4.191 -20.206 1.00 87.75 164 LEU A CA 1
ATOM 1251 C C . LEU A 1 164 ? 4.865 5.561 -20.704 1.00 87.75 164 LEU A C 1
ATOM 1253 O O . LEU A 1 164 ? 6.055 5.879 -20.681 1.00 87.75 164 LEU A O 1
ATOM 1257 N N . LYS A 1 165 ? 3.903 6.394 -21.102 1.00 84.69 165 LYS A N 1
ATOM 1258 C CA . LYS A 1 165 ? 4.118 7.805 -21.417 1.00 84.69 165 LYS A CA 1
ATOM 1259 C C . LYS A 1 165 ? 3.559 8.641 -20.281 1.00 84.69 165 LYS A C 1
ATOM 1261 O O . LYS A 1 165 ? 2.352 8.863 -20.215 1.00 84.69 165 LYS A O 1
ATOM 1266 N N . CYS A 1 166 ? 4.440 9.094 -19.398 1.00 84.38 166 CYS A N 1
ATOM 1267 C CA . CYS A 1 166 ? 4.039 9.977 -18.316 1.00 84.38 166 CYS A CA 1
ATOM 1268 C C . CYS A 1 166 ? 3.486 11.300 -18.865 1.00 84.38 166 CYS A C 1
ATOM 1270 O O . CYS A 1 166 ? 4.055 11.848 -19.818 1.00 84.38 166 CYS A O 1
ATOM 1272 N N . PRO A 1 167 ? 2.386 11.826 -18.300 1.00 78.25 167 PRO A N 1
ATOM 1273 C CA . PRO A 1 167 ? 1.863 13.119 -18.711 1.00 78.25 167 PRO A CA 1
ATOM 1274 C C . PRO A 1 167 ? 2.913 14.213 -18.492 1.00 78.25 167 PRO A C 1
ATOM 1276 O O . PRO A 1 167 ? 3.476 14.331 -17.408 1.00 78.25 167 PRO A O 1
ATOM 1279 N N . GLY A 1 168 ? 3.145 15.062 -19.496 1.00 63.22 168 GLY A N 1
ATOM 1280 C CA . GLY A 1 168 ? 4.106 16.169 -19.379 1.00 63.22 168 GLY A CA 1
ATOM 1281 C C . GLY A 1 168 ? 3.721 17.229 -18.335 1.00 63.22 168 GLY A C 1
ATOM 1282 O O . GLY A 1 168 ? 4.557 18.037 -17.943 1.00 63.22 168 GLY A O 1
ATOM 1283 N N . THR A 1 169 ? 2.463 17.227 -17.880 1.00 59.00 169 THR A N 1
ATOM 1284 C CA . THR A 1 169 ? 1.910 18.149 -16.877 1.00 59.00 169 THR A CA 1
ATOM 1285 C C . THR A 1 169 ? 1.875 17.573 -15.463 1.00 59.00 169 THR A C 1
ATOM 1287 O O . THR A 1 169 ? 1.324 18.221 -14.580 1.00 59.00 169 THR A O 1
ATOM 1290 N N . ASP A 1 170 ? 2.460 16.398 -15.214 1.00 61.41 170 ASP A N 1
ATOM 1291 C CA . ASP A 1 170 ? 2.602 15.834 -13.861 1.00 61.41 170 ASP A CA 1
ATOM 1292 C C . ASP A 1 170 ? 3.744 16.521 -13.087 1.00 61.41 170 ASP A C 1
ATOM 1294 O O . ASP A 1 170 ? 4.606 15.909 -12.472 1.00 61.41 170 ASP A O 1
ATOM 1298 N N . ASN A 1 171 ? 3.824 17.843 -13.211 1.00 59.78 171 ASN A N 1
ATOM 1299 C CA . ASN A 1 171 ? 4.700 18.686 -12.425 1.00 59.78 171 ASN A CA 1
ATOM 1300 C C . ASN A 1 171 ? 3.791 19.656 -11.693 1.00 59.78 171 ASN A C 1
ATOM 1302 O O . ASN A 1 171 ? 3.521 20.758 -12.169 1.00 59.78 171 ASN A O 1
ATOM 1306 N N . CYS A 1 172 ? 3.281 19.224 -10.545 1.00 64.00 172 CYS A N 1
ATOM 1307 C CA . CYS A 1 172 ? 2.262 19.952 -9.794 1.00 64.00 172 CYS A CA 1
ATOM 1308 C C . CYS A 1 172 ? 2.775 21.244 -9.138 1.00 64.00 172 CYS A C 1
ATOM 1310 O O . CYS A 1 172 ? 2.144 21.743 -8.210 1.00 64.00 172 CYS A O 1
ATOM 1312 N N . ASN A 1 173 ? 3.916 21.780 -9.605 1.00 56.12 173 ASN A N 1
ATOM 1313 C CA . ASN A 1 173 ? 4.656 22.915 -9.042 1.00 56.12 173 ASN A CA 1
ATOM 1314 C C . ASN A 1 173 ? 4.754 22.830 -7.517 1.00 56.12 173 ASN A C 1
ATOM 1316 O O . ASN A 1 173 ? 4.605 23.800 -6.779 1.00 56.12 173 ASN A O 1
ATOM 1320 N N . ALA A 1 174 ? 4.979 21.601 -7.089 1.00 57.19 174 ALA A N 1
ATOM 1321 C CA . ALA A 1 174 ? 4.855 21.114 -5.747 1.00 57.19 174 ALA A CA 1
ATOM 1322 C C . ALA A 1 174 ? 6.269 20.863 -5.229 1.00 57.19 174 ALA A C 1
ATOM 1324 O O . ALA A 1 174 ? 6.880 19.846 -5.549 1.00 57.19 174 ALA A O 1
ATOM 1325 N N . THR A 1 175 ? 6.826 21.793 -4.457 1.00 52.59 175 THR A N 1
ATOM 1326 C CA . THR A 1 175 ? 8.007 21.518 -3.629 1.00 52.59 175 THR A CA 1
ATOM 1327 C C . THR A 1 175 ? 7.555 20.735 -2.401 1.00 52.59 175 THR A C 1
ATOM 1329 O O . THR A 1 175 ? 7.523 21.275 -1.301 1.00 52.59 175 THR A O 1
ATOM 1332 N N . TYR A 1 176 ? 7.140 19.485 -2.605 1.00 60.75 176 TYR A N 1
ATOM 1333 C CA . TYR A 1 176 ? 6.837 18.558 -1.518 1.00 60.75 176 TYR A CA 1
ATOM 1334 C C . TYR A 1 176 ? 7.929 17.503 -1.498 1.00 60.75 176 TYR A C 1
ATOM 1336 O O . TYR A 1 176 ? 8.233 16.897 -2.524 1.00 60.75 176 TYR A O 1
ATOM 1344 N N . THR A 1 177 ? 8.524 17.277 -0.332 1.00 56.75 177 THR A N 1
ATOM 1345 C CA . THR A 1 177 ? 9.652 16.356 -0.124 1.00 56.75 177 THR A CA 1
ATOM 1346 C C . THR A 1 177 ? 9.319 14.888 -0.447 1.00 56.75 177 THR A C 1
ATOM 1348 O O . THR A 1 177 ? 10.206 14.033 -0.446 1.00 56.75 177 THR A O 1
ATOM 1351 N N . HIS A 1 178 ? 8.052 14.605 -0.766 1.00 64.06 178 HIS A N 1
ATOM 1352 C CA . HIS A 1 178 ? 7.465 13.270 -0.771 1.00 64.06 178 HIS A CA 1
ATOM 1353 C C . HIS A 1 178 ? 6.537 12.997 -1.979 1.00 64.06 178 HIS A C 1
ATOM 1355 O O . HIS A 1 178 ? 5.925 11.942 -2.099 1.00 64.06 178 HIS A O 1
ATOM 1361 N N . TYR A 1 179 ? 6.459 13.941 -2.924 1.00 74.81 179 TYR A N 1
ATOM 1362 C CA . TYR A 1 179 ? 5.773 13.750 -4.204 1.00 74.81 179 TYR A CA 1
ATOM 1363 C C . TYR A 1 179 ? 6.741 13.175 -5.243 1.00 74.81 179 TYR A C 1
ATOM 1365 O O . TYR A 1 179 ? 7.809 13.738 -5.485 1.00 74.81 179 TYR A O 1
ATOM 1373 N N . LEU A 1 180 ? 6.343 12.077 -5.883 1.00 80.12 180 LEU A N 1
ATOM 1374 C CA . LEU A 1 180 ? 7.033 11.511 -7.038 1.00 80.12 180 LEU A CA 1
ATOM 1375 C C . LEU A 1 180 ? 6.271 11.885 -8.302 1.00 80.12 180 LEU A C 1
ATOM 1377 O O . LEU A 1 180 ? 5.086 11.583 -8.437 1.00 80.12 180 LEU A O 1
ATOM 1381 N N . LYS A 1 181 ? 6.988 12.466 -9.262 1.00 83.56 181 LYS A N 1
ATOM 1382 C CA . LYS A 1 181 ? 6.496 12.572 -10.636 1.00 83.56 181 LYS A CA 1
ATOM 1383 C C . LYS A 1 181 ? 6.316 11.173 -11.221 1.00 83.56 181 LYS A C 1
ATOM 1385 O O . LYS A 1 181 ? 7.056 10.254 -10.862 1.00 83.56 181 LYS A O 1
ATOM 1390 N N . CYS A 1 182 ? 5.386 11.012 -12.158 1.00 87.31 182 CYS A N 1
ATOM 1391 C CA . CYS A 1 182 ? 5.133 9.737 -12.831 1.00 87.31 182 CYS A CA 1
ATOM 1392 C C . CYS A 1 182 ? 6.409 9.065 -13.366 1.00 87.31 182 CYS A C 1
ATOM 1394 O O . CYS A 1 182 ? 6.573 7.852 -13.227 1.00 87.31 182 CYS A O 1
ATOM 1396 N N . ASP A 1 183 ? 7.332 9.825 -13.961 1.00 87.31 183 ASP A N 1
ATOM 1397 C CA . ASP A 1 183 ? 8.569 9.287 -14.535 1.00 87.31 183 ASP A CA 1
ATOM 1398 C C . ASP A 1 183 ? 9.531 8.779 -13.455 1.00 87.31 183 ASP A C 1
ATOM 1400 O O . ASP A 1 183 ? 10.099 7.691 -13.583 1.00 87.31 183 ASP A O 1
ATOM 1404 N N . GLU A 1 184 ? 9.653 9.519 -12.355 1.00 87.31 184 GLU A N 1
ATOM 1405 C CA . GLU A 1 184 ? 10.411 9.106 -11.181 1.00 87.31 184 GLU A CA 1
ATOM 1406 C C . GLU A 1 184 ? 9.796 7.869 -10.515 1.00 87.31 184 GLU A C 1
ATOM 1408 O O . GLU A 1 184 ? 10.510 6.904 -10.228 1.00 87.31 184 GLU A O 1
ATOM 1413 N N . ALA A 1 185 ? 8.477 7.857 -10.309 1.00 89.62 185 ALA A N 1
ATOM 1414 C CA . ALA A 1 185 ? 7.747 6.714 -9.773 1.00 89.62 185 ALA A CA 1
ATOM 1415 C C . ALA A 1 185 ? 7.969 5.463 -10.636 1.00 89.62 185 ALA A C 1
ATOM 1417 O O . ALA A 1 185 ? 8.340 4.407 -10.120 1.00 89.62 185 ALA A O 1
ATOM 1418 N N . ALA A 1 186 ? 7.824 5.588 -11.957 1.00 90.00 186 ALA A N 1
ATOM 1419 C CA . ALA A 1 186 ? 8.046 4.493 -12.893 1.00 90.00 186 ALA A CA 1
ATOM 1420 C C . ALA A 1 186 ? 9.494 3.990 -12.845 1.00 90.00 186 ALA A C 1
ATOM 1422 O O . ALA A 1 186 ? 9.727 2.781 -12.843 1.00 90.00 186 ALA A O 1
ATOM 1423 N N . ALA A 1 187 ? 10.477 4.892 -12.761 1.00 87.88 187 ALA A N 1
ATOM 1424 C CA . ALA A 1 187 ? 11.879 4.513 -12.622 1.00 87.88 187 ALA A CA 1
ATOM 1425 C C . ALA A 1 187 ? 12.130 3.726 -11.326 1.00 87.88 187 ALA A C 1
ATOM 1427 O O . ALA A 1 187 ? 12.761 2.667 -11.361 1.00 87.88 187 ALA A O 1
ATOM 1428 N N . ARG A 1 188 ? 11.595 4.194 -10.191 1.00 88.06 188 ARG A N 1
ATOM 1429 C CA . ARG A 1 188 ? 11.710 3.516 -8.888 1.00 88.06 188 ARG A CA 1
ATOM 1430 C C . ARG A 1 188 ? 11.052 2.132 -8.894 1.00 88.06 188 ARG A C 1
ATOM 1432 O O . ARG A 1 188 ? 11.631 1.183 -8.369 1.00 88.06 188 ARG A O 1
ATOM 1439 N N . VAL A 1 189 ? 9.881 1.995 -9.516 1.00 89.94 189 VAL A N 1
ATOM 1440 C CA . VAL A 1 189 ? 9.143 0.723 -9.624 1.00 89.94 189 VAL A CA 1
ATOM 1441 C C . VAL A 1 189 ? 9.844 -0.272 -10.558 1.00 89.94 189 VAL A C 1
ATOM 1443 O O . VAL A 1 189 ? 9.995 -1.445 -10.214 1.00 89.94 189 VAL A O 1
ATOM 1446 N N . LYS A 1 190 ? 10.348 0.171 -11.715 1.00 85.69 190 LYS A N 1
ATOM 1447 C CA . LYS A 1 190 ? 11.078 -0.692 -12.667 1.00 85.69 190 LYS A CA 1
ATOM 1448 C C . LYS A 1 190 ? 12.402 -1.204 -12.089 1.00 85.69 190 LYS A C 1
ATOM 1450 O O . LYS A 1 190 ? 12.719 -2.390 -12.214 1.00 85.69 190 LYS A O 1
ATOM 1455 N N . ASN A 1 191 ? 13.133 -0.332 -11.394 1.00 79.12 191 ASN A N 1
ATOM 1456 C CA . ASN A 1 191 ? 14.426 -0.648 -10.773 1.00 79.12 191 ASN A CA 1
ATOM 1457 C C . ASN A 1 191 ? 14.320 -1.525 -9.518 1.00 79.12 191 ASN A C 1
ATOM 1459 O O . ASN A 1 191 ? 15.339 -1.890 -8.931 1.00 79.12 191 ASN A O 1
ATOM 1463 N N . PHE A 1 192 ? 13.104 -1.870 -9.100 1.00 79.00 192 PHE A N 1
ATOM 1464 C CA . PHE A 1 192 ? 12.878 -2.812 -8.016 1.00 79.00 192 PHE A CA 1
ATOM 1465 C C . PHE A 1 192 ? 13.212 -4.267 -8.409 1.00 79.00 192 PHE A C 1
ATOM 1467 O O . PHE A 1 192 ? 13.526 -5.102 -7.562 1.00 79.00 192 PHE A O 1
ATOM 1474 N N . THR A 1 193 ? 13.162 -4.592 -9.705 1.00 67.06 193 THR A N 1
ATOM 1475 C CA . THR A 1 193 ? 13.392 -5.958 -10.194 1.00 67.06 193 THR A CA 1
ATOM 1476 C C . THR A 1 193 ? 14.830 -6.437 -9.954 1.00 67.06 193 THR A C 1
ATOM 1478 O O . THR A 1 193 ? 15.790 -5.706 -10.176 1.00 67.06 193 THR A O 1
ATOM 1481 N N . ASN A 1 194 ? 14.978 -7.698 -9.529 1.00 65.38 194 ASN A N 1
ATOM 1482 C CA . ASN A 1 194 ? 16.257 -8.374 -9.265 1.00 65.38 194 ASN A CA 1
ATOM 1483 C C . ASN A 1 194 ? 17.069 -7.880 -8.055 1.00 65.38 194 ASN A C 1
ATOM 1485 O O . ASN A 1 194 ? 18.250 -8.214 -7.948 1.00 65.38 194 ASN A O 1
ATOM 1489 N N . ASP A 1 195 ? 16.453 -7.153 -7.122 1.00 66.94 195 ASP A N 1
ATOM 1490 C CA . ASP A 1 195 ? 17.117 -6.729 -5.889 1.00 66.94 195 ASP A CA 1
ATOM 1491 C C . ASP A 1 195 ? 16.746 -7.605 -4.681 1.00 66.94 195 ASP A C 1
ATOM 1493 O O . ASP A 1 195 ? 15.690 -8.249 -4.646 1.00 66.94 195 ASP A O 1
ATOM 1497 N N . LYS A 1 196 ? 17.632 -7.638 -3.682 1.00 73.56 196 LYS A N 1
ATOM 1498 C CA . LYS A 1 196 ? 17.348 -8.235 -2.373 1.00 73.56 196 LYS A CA 1
ATOM 1499 C C . LYS A 1 196 ? 16.719 -7.164 -1.494 1.00 73.56 196 LYS A C 1
ATOM 1501 O O . LYS A 1 196 ? 17.324 -6.116 -1.310 1.00 73.56 196 LYS A O 1
ATOM 1506 N N . PHE A 1 197 ? 15.563 -7.446 -0.904 1.00 73.62 197 PHE A N 1
ATOM 1507 C CA . PHE A 1 197 ? 14.913 -6.516 0.017 1.00 73.62 197 PHE A CA 1
ATOM 1508 C C . PHE A 1 197 ? 15.791 -6.203 1.246 1.00 73.62 197 PHE A C 1
ATOM 1510 O O . PHE A 1 197 ? 16.373 -7.104 1.857 1.00 73.62 197 PHE A O 1
ATOM 1517 N N . LEU A 1 198 ? 15.862 -4.921 1.599 1.00 75.12 198 LEU A N 1
ATOM 1518 C CA . LEU A 1 198 ? 16.596 -4.348 2.734 1.00 75.12 198 LEU A CA 1
ATOM 1519 C C . LEU A 1 198 ? 15.665 -3.605 3.704 1.00 75.12 198 LEU A C 1
ATOM 1521 O O . LEU A 1 198 ? 16.026 -3.390 4.858 1.00 75.12 198 LEU A O 1
ATOM 1525 N N . THR A 1 199 ? 14.460 -3.260 3.249 1.00 80.94 199 THR A N 1
ATOM 1526 C CA . THR A 1 199 ? 13.381 -2.693 4.062 1.00 80.94 199 THR A CA 1
ATOM 1527 C C . THR A 1 199 ? 12.335 -3.770 4.339 1.00 80.94 199 THR A C 1
ATOM 1529 O O . THR A 1 199 ? 11.978 -4.534 3.443 1.00 80.94 199 THR A O 1
ATOM 1532 N N . THR A 1 200 ? 11.831 -3.836 5.571 1.00 85.44 200 THR A N 1
ATOM 1533 C CA . THR A 1 200 ? 10.753 -4.763 5.964 1.00 85.44 200 THR A CA 1
ATOM 1534 C C . THR A 1 200 ? 9.380 -4.107 5.917 1.00 85.44 200 THR A C 1
ATOM 1536 O O . THR A 1 200 ? 8.390 -4.775 5.623 1.00 85.44 200 THR A O 1
ATOM 1539 N N . SER A 1 201 ? 9.324 -2.804 6.183 1.00 88.50 201 SER A N 1
ATOM 1540 C CA . SER A 1 201 ? 8.096 -2.021 6.186 1.00 88.50 201 SER A CA 1
ATOM 1541 C C . SER A 1 201 ? 8.359 -0.521 6.087 1.00 88.50 201 SER A C 1
ATOM 1543 O O . SER A 1 201 ? 9.451 -0.052 6.422 1.00 88.50 201 SER A O 1
ATOM 1545 N N . GLU A 1 202 ? 7.324 0.216 5.697 1.00 88.19 202 GLU A N 1
ATOM 1546 C CA . GLU A 1 202 ? 7.252 1.677 5.777 1.00 88.19 202 GLU A CA 1
ATOM 1547 C C . GLU A 1 202 ? 6.014 2.066 6.588 1.00 88.19 202 GLU A C 1
ATOM 1549 O O . GLU A 1 202 ? 4.929 1.516 6.376 1.00 88.19 202 GLU A O 1
ATOM 1554 N N . TRP A 1 203 ? 6.200 2.938 7.575 1.00 89.75 203 TRP A N 1
ATOM 1555 C CA . TRP A 1 203 ? 5.115 3.562 8.332 1.00 89.75 203 TRP A CA 1
ATOM 1556 C C . TRP A 1 203 ? 4.641 4.805 7.596 1.00 89.75 203 TRP A C 1
ATOM 1558 O O . TRP A 1 203 ? 5.465 5.429 6.968 1.00 89.75 203 TRP A O 1
ATOM 1568 N N . PHE A 1 204 ? 3.370 5.167 7.670 1.00 88.81 204 PHE A N 1
ATOM 1569 C CA . PHE A 1 204 ? 2.802 6.374 7.085 1.00 88.81 204 PHE A CA 1
ATOM 1570 C C . PHE A 1 204 ? 1.882 7.029 8.110 1.00 88.81 204 PHE A C 1
ATOM 1572 O O . PHE A 1 204 ? 1.038 6.351 8.707 1.00 88.81 204 PHE A O 1
ATOM 1579 N N . ASP A 1 205 ? 2.003 8.345 8.246 1.00 88.62 205 ASP A N 1
ATOM 1580 C CA . ASP A 1 205 ? 1.087 9.147 9.049 1.00 88.62 205 ASP A CA 1
ATOM 1581 C C . ASP A 1 205 ? -0.366 9.018 8.552 1.00 88.62 205 ASP A C 1
ATOM 1583 O O . ASP A 1 205 ? -0.639 8.839 7.354 1.00 88.62 205 ASP A O 1
ATOM 1587 N N . ILE A 1 206 ? -1.324 9.107 9.477 1.00 91.19 206 ILE A N 1
ATOM 1588 C CA . ILE A 1 206 ? -2.756 9.022 9.172 1.00 91.19 206 ILE A CA 1
ATOM 1589 C C . ILE A 1 206 ? -3.215 10.069 8.140 1.00 91.19 206 ILE A C 1
ATOM 1591 O O . ILE A 1 206 ? -4.123 9.787 7.351 1.00 91.19 206 ILE A O 1
ATOM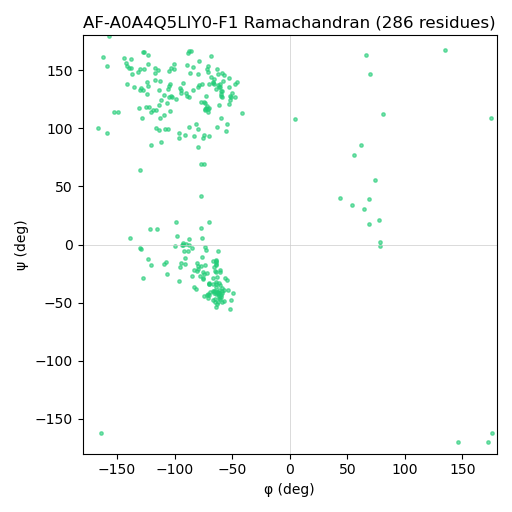 1595 N N . GLU A 1 207 ? -2.560 11.232 8.060 1.00 88.44 207 GLU A N 1
ATOM 1596 C CA . GLU A 1 207 ? -2.837 12.296 7.088 1.00 88.44 207 GLU A CA 1
ATOM 1597 C C . GLU A 1 207 ? -2.660 11.845 5.629 1.00 88.44 207 GLU A C 1
ATOM 1599 O O . GLU A 1 207 ? -3.275 12.405 4.711 1.00 88.44 207 GLU A O 1
ATOM 1604 N N . VAL A 1 208 ? -1.892 10.779 5.374 1.00 88.06 208 VAL A N 1
ATOM 1605 C CA . VAL A 1 208 ? -1.824 10.162 4.042 1.00 88.06 208 VAL A CA 1
ATOM 1606 C C . VAL A 1 208 ? -3.213 9.688 3.596 1.00 88.06 208 VAL A C 1
ATOM 1608 O O . VAL A 1 208 ? -3.596 9.903 2.443 1.00 88.06 208 VAL A O 1
ATOM 1611 N N . LEU A 1 209 ? -4.023 9.117 4.496 1.00 92.38 209 LEU A N 1
ATOM 1612 C CA . LEU A 1 209 ? -5.386 8.674 4.172 1.00 92.38 209 LEU A CA 1
ATOM 1613 C C . LEU A 1 209 ? -6.339 9.845 3.933 1.00 92.38 209 LEU A C 1
ATOM 1615 O O . LEU A 1 209 ? -7.224 9.752 3.077 1.00 92.38 209 LEU A O 1
ATOM 1619 N N . ASP A 1 210 ? -6.158 10.954 4.649 1.00 90.12 210 ASP A N 1
ATOM 1620 C CA . ASP A 1 210 ? -6.912 12.184 4.409 1.00 90.12 210 ASP A CA 1
ATOM 1621 C C . ASP A 1 210 ? -6.689 12.704 2.998 1.00 90.12 210 ASP A C 1
ATOM 1623 O O . ASP A 1 210 ? -7.645 13.046 2.291 1.00 90.12 210 ASP A O 1
ATOM 1627 N N . ASN A 1 211 ? -5.432 12.714 2.574 1.00 85.88 211 ASN A N 1
ATOM 1628 C CA . ASN A 1 211 ? -5.044 13.226 1.276 1.00 85.88 211 ASN A CA 1
ATOM 1629 C C . ASN A 1 211 ? -5.472 12.296 0.141 1.00 85.88 211 ASN A C 1
ATOM 1631 O O . ASN A 1 211 ? -6.087 12.769 -0.817 1.00 85.88 211 ASN A O 1
ATOM 1635 N N . LEU A 1 212 ? -5.290 10.982 0.293 1.00 89.81 212 LEU A N 1
ATOM 1636 C CA . LEU A 1 212 ? -5.817 10.002 -0.658 1.00 89.81 212 LEU A CA 1
ATOM 1637 C C . LEU A 1 212 ? -7.342 10.107 -0.772 1.00 89.81 212 LEU A C 1
ATOM 1639 O O . LEU A 1 212 ? -7.867 10.247 -1.874 1.00 89.81 212 LEU A O 1
ATOM 1643 N N . SER A 1 213 ? -8.072 10.127 0.348 1.00 92.56 213 SER A N 1
ATOM 1644 C CA . SER A 1 213 ? -9.534 10.274 0.331 1.00 92.56 213 SER A CA 1
ATOM 1645 C C . SER A 1 213 ? -9.956 11.581 -0.350 1.00 92.56 213 SER A C 1
ATOM 1647 O O . SER A 1 213 ? -10.876 11.589 -1.169 1.00 92.56 213 SER A O 1
ATOM 1649 N N . LYS A 1 214 ? -9.263 12.695 -0.092 1.00 88.69 214 LYS A N 1
ATOM 1650 C CA . LYS A 1 214 ? -9.533 13.988 -0.736 1.00 88.69 214 LYS A CA 1
ATOM 1651 C C . LYS A 1 214 ? -9.260 13.966 -2.240 1.00 88.69 214 LYS A C 1
ATOM 1653 O O . LYS A 1 214 ? -10.048 14.547 -2.984 1.00 88.69 214 LYS A O 1
ATOM 1658 N N . GLU A 1 215 ? -8.194 13.311 -2.697 1.00 86.56 215 GLU A N 1
ATOM 1659 C CA . GLU A 1 215 ? -7.909 13.137 -4.128 1.00 86.56 215 GLU A CA 1
ATOM 1660 C C . GLU A 1 215 ? -9.004 12.317 -4.812 1.00 86.56 215 GLU A C 1
ATOM 1662 O O . GLU A 1 215 ? -9.612 12.763 -5.788 1.00 86.56 215 GLU A O 1
ATOM 1667 N N . LEU A 1 216 ? -9.317 11.153 -4.239 1.00 91.81 216 LEU A N 1
ATOM 1668 C CA . LEU A 1 216 ? -10.312 10.223 -4.763 1.00 91.81 216 LEU A CA 1
ATOM 1669 C C . LEU A 1 216 ? -11.724 10.817 -4.760 1.00 91.81 216 LEU A C 1
ATOM 1671 O O . LEU A 1 216 ? -12.544 10.493 -5.615 1.00 91.81 216 LEU A O 1
ATOM 1675 N N . ASN A 1 217 ? -12.045 11.673 -3.790 1.00 91.38 217 ASN A N 1
ATOM 1676 C CA . ASN A 1 217 ? -13.332 12.366 -3.713 1.00 91.38 217 ASN A CA 1
ATOM 1677 C C . ASN A 1 217 ? -13.379 13.649 -4.548 1.00 91.38 217 ASN A C 1
ATOM 1679 O O . ASN A 1 217 ? -14.451 14.031 -5.011 1.00 91.38 217 ASN A O 1
ATOM 1683 N N . GLY A 1 218 ? -12.235 14.293 -4.780 1.00 87.88 218 GLY A N 1
ATOM 1684 C CA . GLY A 1 218 ? -12.117 15.467 -5.642 1.00 87.88 218 GLY A CA 1
ATOM 1685 C C . GLY A 1 218 ? -12.210 15.148 -7.135 1.00 87.88 218 GLY A C 1
ATOM 1686 O O . GLY A 1 218 ? -12.473 16.049 -7.930 1.00 87.88 218 GLY A O 1
ATOM 1687 N N . ASN A 1 219 ? -12.028 13.883 -7.516 1.00 86.50 219 ASN A N 1
ATOM 1688 C CA . ASN A 1 219 ? -12.135 13.418 -8.889 1.00 86.50 219 ASN A CA 1
ATOM 1689 C C . ASN A 1 219 ? -13.222 12.346 -9.037 1.00 86.50 219 ASN A C 1
ATOM 1691 O O . ASN A 1 219 ? -13.071 11.222 -8.567 1.00 86.50 219 ASN A O 1
ATOM 1695 N N . SER A 1 220 ? -14.287 12.661 -9.776 1.00 89.06 220 SER A N 1
ATOM 1696 C CA . SER A 1 220 ? -15.413 11.745 -10.009 1.00 89.06 220 SER A CA 1
ATOM 1697 C C . SER A 1 220 ? -15.053 10.479 -10.790 1.00 89.06 220 SER A C 1
ATOM 1699 O O . SER A 1 220 ? -15.818 9.521 -10.762 1.00 89.06 220 SER A O 1
ATOM 1701 N N . SER A 1 221 ? -13.916 10.469 -11.490 1.00 90.69 221 SER A N 1
ATOM 1702 C CA . SER A 1 221 ? -13.447 9.297 -12.236 1.00 90.69 221 SER A CA 1
ATOM 1703 C C . SER A 1 221 ? -12.544 8.379 -11.414 1.00 90.69 221 SER A C 1
ATOM 1705 O O . SER A 1 221 ? -12.249 7.283 -11.877 1.00 90.69 221 SER A O 1
ATOM 1707 N N . ALA A 1 222 ? -12.072 8.810 -10.240 1.00 93.25 222 ALA A N 1
ATOM 1708 C CA . ALA A 1 222 ? -11.154 8.016 -9.435 1.00 93.25 222 ALA A CA 1
ATOM 1709 C C . ALA A 1 222 ? -11.893 6.917 -8.654 1.00 93.25 222 ALA A C 1
ATOM 1711 O O . ALA A 1 222 ? -12.950 7.164 -8.068 1.00 93.25 222 ALA A O 1
ATOM 1712 N N . ASP A 1 223 ? -11.329 5.710 -8.623 1.00 95.69 223 ASP A N 1
ATOM 1713 C CA . ASP A 1 223 ? -11.994 4.519 -8.075 1.00 95.69 223 ASP A CA 1
ATOM 1714 C C . ASP A 1 223 ? -11.177 3.729 -7.051 1.00 95.69 223 ASP A C 1
ATOM 1716 O O . ASP A 1 223 ? -11.700 2.783 -6.455 1.00 95.69 223 ASP A O 1
ATOM 1720 N N . GLY A 1 224 ? -9.933 4.123 -6.794 1.00 96.38 224 GLY A N 1
ATOM 1721 C CA . GLY A 1 224 ? -9.090 3.427 -5.838 1.00 96.38 224 GLY A CA 1
ATOM 1722 C C . GLY A 1 224 ? -7.651 3.898 -5.824 1.00 96.38 224 GLY A C 1
ATOM 1723 O O . GLY A 1 224 ? -7.293 4.918 -6.413 1.00 96.38 224 GLY A O 1
ATOM 1724 N N . ILE A 1 225 ? -6.835 3.133 -5.113 1.00 96.38 225 ILE A N 1
ATOM 1725 C CA . ILE A 1 225 ? -5.390 3.296 -5.049 1.00 96.38 225 ILE A CA 1
ATOM 1726 C C . ILE A 1 225 ? -4.712 2.008 -5.478 1.00 96.38 225 ILE A C 1
ATOM 1728 O O . ILE A 1 225 ? -5.253 0.910 -5.333 1.00 96.38 225 ILE A O 1
ATOM 1732 N N . ARG A 1 226 ? -3.481 2.133 -5.948 1.00 96.81 226 ARG A N 1
ATOM 1733 C CA . ARG A 1 226 ? -2.605 1.010 -6.227 1.00 96.81 226 ARG A CA 1
ATOM 1734 C C . ARG A 1 226 ? -1.279 1.206 -5.520 1.00 96.81 226 ARG A C 1
ATOM 1736 O O . ARG A 1 226 ? -0.678 2.273 -5.598 1.00 96.81 226 ARG A O 1
ATOM 1743 N N . ILE A 1 227 ? -0.834 0.148 -4.856 1.00 95.62 227 ILE A N 1
ATOM 1744 C CA . ILE A 1 227 ? 0.445 0.074 -4.164 1.00 95.62 227 ILE A CA 1
ATOM 1745 C C . ILE A 1 227 ? 1.403 -0.744 -5.022 1.00 95.62 227 ILE A C 1
ATOM 1747 O O . ILE A 1 227 ? 1.090 -1.867 -5.423 1.00 95.62 227 ILE A O 1
ATOM 1751 N N . TYR A 1 228 ? 2.573 -0.179 -5.278 1.00 93.50 228 TYR A N 1
ATOM 1752 C CA . TYR A 1 228 ? 3.682 -0.800 -5.985 1.00 93.50 228 TYR A CA 1
ATOM 1753 C C . TYR A 1 228 ? 4.869 -0.986 -5.065 1.00 93.50 228 TYR A C 1
ATOM 1755 O O . TYR A 1 228 ? 5.120 -0.148 -4.203 1.00 93.50 228 TYR A O 1
ATOM 1763 N N . TYR A 1 229 ? 5.664 -2.020 -5.321 1.00 90.56 229 TYR A N 1
ATOM 1764 C CA . TYR A 1 229 ? 7.012 -2.078 -4.766 1.00 90.56 229 TYR A CA 1
ATOM 1765 C C . TYR A 1 229 ? 7.956 -1.218 -5.586 1.00 90.56 229 TYR A C 1
ATOM 1767 O O . TYR A 1 229 ? 7.949 -1.267 -6.820 1.00 90.56 229 TYR A O 1
ATOM 1775 N N . ALA A 1 230 ? 8.779 -0.452 -4.884 1.00 88.25 230 ALA A N 1
ATOM 1776 C CA . ALA A 1 230 ? 9.665 0.529 -5.468 1.00 88.25 230 ALA A CA 1
ATOM 1777 C C . ALA A 1 230 ? 11.031 0.514 -4.780 1.00 88.25 230 ALA A C 1
ATOM 1779 O O . ALA A 1 230 ? 11.171 0.164 -3.607 1.00 88.25 230 ALA A O 1
ATOM 1780 N N . ARG A 1 231 ? 12.066 0.889 -5.528 1.00 84.19 231 ARG A N 1
ATOM 1781 C CA . ARG A 1 231 ? 13.423 1.077 -5.017 1.00 84.19 231 ARG A CA 1
ATOM 1782 C C . ARG A 1 231 ? 13.783 2.549 -5.088 1.00 84.19 231 ARG A C 1
ATOM 1784 O O . ARG A 1 231 ? 13.487 3.212 -6.078 1.00 84.19 231 ARG A O 1
ATOM 1791 N N . ASN A 1 232 ? 14.472 3.050 -4.071 1.00 73.62 232 ASN A N 1
ATOM 1792 C CA . ASN A 1 232 ? 15.097 4.359 -4.141 1.00 73.62 232 ASN A CA 1
ATOM 1793 C C . ASN A 1 232 ? 16.110 4.390 -5.298 1.00 73.62 232 ASN A C 1
ATOM 1795 O O . ASN A 1 232 ? 16.973 3.523 -5.418 1.00 73.62 232 ASN A O 1
ATOM 1799 N N . THR A 1 233 ? 15.994 5.386 -6.171 1.00 68.75 233 THR A N 1
ATOM 1800 C CA . THR A 1 233 ? 16.885 5.565 -7.325 1.00 68.75 233 THR A CA 1
ATOM 1801 C C . THR A 1 233 ? 18.249 6.130 -6.936 1.00 68.75 233 THR A C 1
ATOM 1803 O O . THR A 1 233 ? 19.161 6.132 -7.761 1.00 68.75 233 THR A O 1
ATOM 1806 N N . ASN A 1 234 ? 18.425 6.592 -5.693 1.00 66.69 234 ASN A N 1
ATOM 1807 C CA . ASN A 1 234 ? 19.714 7.049 -5.199 1.00 66.69 234 ASN A CA 1
ATOM 1808 C C . ASN A 1 234 ? 20.665 5.848 -4.999 1.00 66.69 234 ASN A C 1
ATOM 1810 O O . ASN A 1 234 ? 20.432 5.035 -4.105 1.00 66.69 234 ASN A O 1
ATOM 1814 N N . PRO A 1 235 ? 21.785 5.764 -5.740 1.00 58.41 235 PRO A N 1
ATOM 1815 C CA . PRO A 1 235 ? 22.703 4.622 -5.688 1.00 58.41 235 PRO A CA 1
ATOM 1816 C C . PRO A 1 235 ? 23.390 4.436 -4.328 1.00 58.41 235 PRO A C 1
ATOM 1818 O O . PRO A 1 235 ? 23.929 3.369 -4.049 1.00 58.41 235 PRO A O 1
ATOM 1821 N N . THR A 1 236 ? 23.383 5.465 -3.476 1.00 58.56 236 THR A N 1
ATOM 1822 C CA . THR A 1 236 ? 23.949 5.405 -2.119 1.00 58.56 236 THR A CA 1
ATOM 1823 C C . THR A 1 236 ? 22.922 4.990 -1.065 1.00 58.56 236 THR A C 1
ATOM 1825 O O . THR A 1 236 ? 23.300 4.569 0.026 1.00 58.56 236 THR A O 1
ATOM 1828 N N . LYS A 1 237 ? 21.624 5.061 -1.389 1.00 63.03 237 LYS A N 1
ATOM 1829 C CA . LYS A 1 237 ? 20.525 4.606 -0.535 1.00 63.03 237 LYS A CA 1
ATOM 1830 C C . LYS A 1 237 ? 19.886 3.382 -1.184 1.00 63.03 237 LYS A C 1
ATOM 1832 O O . LYS A 1 237 ? 18.927 3.497 -1.937 1.00 63.03 237 LYS A O 1
ATOM 1837 N N . ASN A 1 238 ? 20.412 2.198 -0.877 1.00 65.00 238 ASN A N 1
ATOM 1838 C CA . ASN A 1 238 ? 19.790 0.930 -1.263 1.00 65.00 238 ASN A CA 1
ATOM 1839 C C . ASN A 1 238 ? 18.567 0.663 -0.382 1.00 65.00 238 ASN A C 1
ATOM 1841 O O . ASN A 1 238 ? 18.603 -0.201 0.487 1.00 65.00 238 ASN A O 1
ATOM 1845 N N . THR A 1 239 ? 17.513 1.455 -0.550 1.00 74.44 239 THR A N 1
ATOM 1846 C CA . THR A 1 239 ? 16.291 1.299 0.235 1.00 74.44 239 THR A CA 1
ATOM 1847 C C . THR A 1 239 ? 15.118 0.944 -0.659 1.00 74.44 239 THR A C 1
ATOM 1849 O O . THR A 1 239 ? 15.002 1.407 -1.798 1.00 74.44 239 THR A O 1
ATOM 1852 N N . HIS A 1 240 ? 14.271 0.065 -0.140 1.00 83.19 240 HIS A N 1
ATOM 1853 C CA . HIS A 1 240 ? 13.021 -0.351 -0.762 1.00 83.19 240 HIS A CA 1
ATOM 1854 C C . HIS A 1 240 ? 11.867 0.342 -0.069 1.00 83.19 240 HIS A C 1
ATOM 1856 O O . HIS A 1 240 ? 11.970 0.654 1.116 1.00 83.19 240 HIS A O 1
ATOM 1862 N N . GLY A 1 241 ? 10.795 0.544 -0.813 1.00 86.75 241 GLY A N 1
ATOM 1863 C CA . GLY A 1 241 ? 9.604 1.198 -0.318 1.00 86.75 241 GLY A CA 1
ATOM 1864 C C . GLY A 1 241 ? 8.409 0.964 -1.209 1.00 86.75 241 GLY A C 1
ATOM 1865 O O . GLY A 1 241 ? 8.406 0.058 -2.055 1.00 86.75 241 GLY A O 1
ATOM 1866 N N . PHE A 1 242 ? 7.410 1.813 -1.030 1.00 89.88 242 PHE A N 1
ATOM 1867 C CA . PHE A 1 242 ? 6.171 1.748 -1.780 1.00 89.88 242 PHE A CA 1
ATOM 1868 C C . PHE A 1 242 ? 5.958 2.995 -2.631 1.00 89.88 242 PHE A C 1
ATOM 1870 O O . PHE A 1 242 ? 6.351 4.104 -2.283 1.00 89.88 242 PHE A O 1
ATOM 1877 N N . VAL A 1 243 ? 5.307 2.807 -3.775 1.00 91.25 243 VAL A N 1
ATOM 1878 C CA . VAL A 1 243 ? 4.664 3.902 -4.506 1.00 91.25 243 VAL A CA 1
ATOM 1879 C C . VAL A 1 243 ? 3.167 3.672 -4.432 1.00 91.25 243 VAL A C 1
ATOM 1881 O O . VAL A 1 243 ? 2.688 2.611 -4.831 1.00 91.25 243 VAL A O 1
ATOM 1884 N N . ILE A 1 244 ? 2.438 4.666 -3.929 1.00 92.75 244 ILE A N 1
ATOM 1885 C CA . ILE A 1 244 ? 0.977 4.682 -3.909 1.00 92.75 244 ILE A CA 1
ATOM 1886 C C . ILE A 1 244 ? 0.514 5.651 -4.995 1.00 92.75 244 ILE A C 1
ATOM 1888 O O . ILE A 1 244 ? 0.956 6.795 -5.038 1.00 92.75 244 ILE A O 1
ATOM 1892 N N . THR A 1 245 ? -0.359 5.195 -5.885 1.00 91.94 245 THR A N 1
ATOM 1893 C CA . THR A 1 245 ? -0.961 6.023 -6.940 1.00 91.94 245 THR A CA 1
ATOM 1894 C C . THR A 1 245 ? -2.472 5.854 -6.931 1.00 91.94 245 THR A C 1
ATOM 1896 O O . THR A 1 245 ? -2.968 4.801 -6.529 1.00 91.94 245 THR A O 1
ATOM 1899 N N . THR A 1 246 ? -3.216 6.875 -7.345 1.00 93.06 246 THR A N 1
ATOM 1900 C CA . THR A 1 246 ? -4.662 6.757 -7.536 1.00 93.06 246 THR A CA 1
ATOM 1901 C C . THR A 1 246 ? -4.973 6.054 -8.854 1.00 93.06 246 THR A C 1
ATOM 1903 O O . THR A 1 246 ? -4.148 5.983 -9.766 1.00 93.06 246 THR A O 1
ATOM 1906 N N . THR A 1 247 ? -6.167 5.482 -8.954 1.00 95.12 247 THR A N 1
ATOM 1907 C CA . THR A 1 247 ? -6.632 4.765 -10.143 1.00 95.12 247 THR A CA 1
ATOM 1908 C C . THR A 1 247 ? -7.979 5.280 -10.618 1.00 95.12 247 THR A C 1
ATOM 1910 O O . THR A 1 247 ? -8.690 5.984 -9.895 1.00 95.12 247 THR A O 1
ATOM 1913 N N . LYS A 1 248 ? -8.337 4.904 -11.844 1.00 94.56 248 LYS A N 1
ATOM 1914 C CA . LYS A 1 248 ? -9.675 5.057 -12.421 1.00 94.56 248 LYS A CA 1
ATOM 1915 C C . LYS A 1 248 ? -10.073 3.796 -13.192 1.00 94.56 248 LYS A C 1
ATOM 1917 O O . LYS A 1 248 ? -9.184 3.083 -13.664 1.00 94.56 248 LYS A O 1
ATOM 1922 N N . PRO A 1 249 ? -11.368 3.551 -13.444 1.00 94.69 249 PRO A N 1
ATOM 1923 C CA . PRO A 1 249 ? -11.776 2.441 -14.289 1.00 94.69 249 PRO A CA 1
ATOM 1924 C C . PRO A 1 249 ? -11.200 2.615 -15.696 1.00 94.69 249 PRO A C 1
ATOM 1926 O O . PRO A 1 249 ? -11.208 3.718 -16.255 1.00 94.69 249 PRO A O 1
ATOM 1929 N N . SER A 1 250 ? -10.715 1.527 -16.289 1.00 92.00 250 SER A N 1
ATOM 1930 C CA . SER A 1 250 ? -10.226 1.560 -17.660 1.00 92.00 250 SER A CA 1
ATOM 1931 C C . SER A 1 250 ? -11.372 1.834 -18.621 1.00 92.00 250 SER A C 1
ATOM 1933 O O . SER A 1 250 ? -12.447 1.241 -18.522 1.00 92.00 250 SER A O 1
ATOM 1935 N N . GLY A 1 251 ? -11.118 2.672 -19.627 1.00 87.25 251 GLY A N 1
ATOM 1936 C CA . GLY A 1 251 ? -12.101 2.964 -20.674 1.00 87.25 251 GLY A CA 1
ATOM 1937 C C . GLY A 1 251 ? -12.472 1.748 -21.534 1.00 87.25 251 GLY A C 1
ATOM 1938 O O . GLY A 1 251 ? -13.444 1.806 -22.280 1.00 87.25 251 GLY A O 1
ATOM 1939 N N . THR A 1 252 ? -11.705 0.655 -21.446 1.00 87.69 252 THR A N 1
ATOM 1940 C CA . THR A 1 252 ? -11.903 -0.561 -22.254 1.00 87.69 252 THR A CA 1
ATOM 1941 C C . THR A 1 252 ? -12.476 -1.739 -21.468 1.00 87.69 252 THR A C 1
ATOM 1943 O O . THR A 1 252 ? -13.101 -2.620 -22.056 1.00 87.69 252 THR A O 1
ATOM 1946 N N . ASN A 1 253 ? -12.273 -1.776 -20.150 1.00 87.44 253 ASN A N 1
ATOM 1947 C CA . ASN A 1 253 ? -12.730 -2.853 -19.281 1.00 87.44 253 ASN A CA 1
ATOM 1948 C C . ASN A 1 253 ? -12.946 -2.303 -17.868 1.00 87.44 253 ASN A C 1
ATOM 1950 O O . ASN A 1 253 ? -11.987 -1.945 -17.191 1.00 87.44 253 ASN A O 1
ATOM 1954 N N . SER A 1 254 ? -14.192 -2.290 -17.401 1.00 85.06 254 SER A N 1
ATOM 1955 C CA . SER A 1 254 ? -14.556 -1.766 -16.080 1.00 85.06 254 SER A CA 1
ATOM 1956 C C . SER A 1 254 ? -13.997 -2.573 -14.902 1.00 85.06 254 SER A C 1
ATOM 1958 O O . SER A 1 254 ? -14.045 -2.102 -13.773 1.00 85.06 254 SER A O 1
ATOM 1960 N N . SER A 1 255 ? -13.494 -3.788 -15.138 1.00 87.81 255 SER A N 1
ATOM 1961 C CA . SER A 1 255 ? -12.781 -4.604 -14.141 1.00 87.81 255 SER A CA 1
ATOM 1962 C C . SER A 1 255 ? -11.267 -4.363 -14.137 1.00 87.81 255 SER A C 1
ATOM 1964 O O . SER A 1 255 ? -10.534 -5.025 -13.402 1.00 87.81 255 SER A O 1
ATOM 1966 N N . THR A 1 256 ? -10.789 -3.463 -14.994 1.00 92.75 256 THR A N 1
ATOM 1967 C CA . THR A 1 256 ? -9.409 -2.990 -15.022 1.00 92.75 256 THR A CA 1
ATOM 1968 C C . THR A 1 256 ? -9.365 -1.588 -14.430 1.00 92.75 256 THR A C 1
ATOM 1970 O O . THR A 1 256 ? -10.196 -0.752 -14.775 1.00 92.75 256 THR A O 1
ATOM 1973 N N . HIS A 1 257 ? -8.374 -1.322 -13.583 1.00 94.69 257 HIS A N 1
ATOM 1974 C CA . HIS A 1 257 ? -8.211 -0.040 -12.898 1.00 94.69 257 HIS A CA 1
ATOM 1975 C C . HIS A 1 257 ? -6.904 0.600 -13.364 1.00 94.69 257 HIS A C 1
ATOM 1977 O O . HIS A 1 257 ? -5.832 0.177 -12.948 1.00 94.69 257 HIS A O 1
ATOM 1983 N N . ASP A 1 258 ? -6.965 1.557 -14.279 1.00 93.75 258 ASP A N 1
ATOM 1984 C CA . ASP A 1 258 ? -5.771 2.200 -14.824 1.00 93.75 258 ASP A CA 1
ATOM 1985 C C . ASP A 1 258 ? -5.201 3.199 -13.813 1.00 93.75 258 ASP A C 1
ATOM 1987 O O . ASP A 1 258 ? -5.955 3.945 -13.181 1.00 93.75 258 ASP A O 1
ATOM 1991 N N . ASP A 1 259 ? -3.874 3.228 -13.672 1.00 92.81 259 ASP A N 1
ATOM 1992 C CA . ASP A 1 259 ? -3.215 4.270 -12.884 1.00 92.81 259 ASP A CA 1
ATOM 1993 C C . ASP A 1 259 ? -3.563 5.660 -13.418 1.00 92.81 259 ASP A C 1
ATOM 1995 O O . ASP A 1 259 ? -3.740 5.892 -14.623 1.00 92.81 259 ASP A O 1
ATOM 1999 N N . TYR A 1 260 ? -3.652 6.603 -12.494 1.00 86.50 260 TYR A N 1
ATOM 2000 C CA . TYR A 1 260 ? -4.134 7.934 -12.768 1.00 86.50 260 TYR A CA 1
ATOM 2001 C C . TYR A 1 260 ? -3.180 8.979 -12.191 1.00 86.50 260 TYR A C 1
ATOM 2003 O O . TYR A 1 260 ? -2.969 9.067 -10.988 1.00 86.50 260 TYR A O 1
ATOM 2011 N N . TYR A 1 261 ? -2.603 9.789 -13.082 1.00 83.50 261 TYR A N 1
ATOM 2012 C CA . TYR A 1 261 ? -1.609 10.806 -12.743 1.00 83.50 261 TYR A CA 1
ATOM 2013 C C . TYR A 1 261 ? -2.198 12.186 -13.008 1.00 83.50 261 TYR A C 1
ATOM 2015 O O . TYR A 1 261 ? -2.240 12.643 -14.156 1.00 83.50 261 TYR A O 1
ATOM 2023 N N . THR A 1 262 ? -2.696 12.848 -11.966 1.00 74.06 262 THR A N 1
ATOM 2024 C CA . THR A 1 262 ? -3.107 14.249 -12.075 1.00 74.06 262 THR A CA 1
ATOM 2025 C C . THR A 1 262 ? -2.676 15.072 -10.894 1.00 74.06 262 THR A C 1
ATOM 2027 O O . THR A 1 262 ? -2.717 14.629 -9.753 1.00 74.06 262 THR A O 1
ATOM 2030 N N . CYS A 1 263 ? -2.379 16.332 -11.183 1.00 67.81 263 CYS A N 1
ATOM 2031 C CA . CYS A 1 263 ? -2.083 17.302 -10.160 1.00 67.81 263 CYS A CA 1
ATOM 2032 C C . CYS A 1 263 ? -3.329 17.733 -9.403 1.00 67.81 263 CYS A C 1
ATOM 2034 O O . CYS A 1 263 ? -4.254 18.320 -9.963 1.00 67.81 263 CYS A O 1
ATOM 2036 N N . THR A 1 264 ? -3.292 17.527 -8.096 1.00 60.78 264 THR A N 1
ATOM 2037 C CA . THR A 1 264 ? -4.208 18.152 -7.149 1.00 60.78 264 THR A CA 1
ATOM 2038 C C . THR A 1 264 ? -3.448 19.231 -6.386 1.00 60.78 264 THR A C 1
ATOM 2040 O O . THR A 1 264 ? -2.420 18.995 -5.759 1.00 60.78 264 THR A O 1
ATOM 2043 N N . THR A 1 265 ? -3.941 20.465 -6.465 1.00 54.50 265 THR A N 1
ATOM 2044 C CA . THR A 1 265 ? -3.287 21.681 -5.948 1.00 54.50 265 THR A CA 1
ATOM 2045 C C . THR A 1 265 ? -3.401 21.849 -4.427 1.00 54.50 265 THR A C 1
ATOM 2047 O O . THR A 1 265 ? -3.205 22.948 -3.908 1.00 54.50 265 THR A O 1
ATOM 2050 N N . LYS A 1 266 ? -3.793 20.798 -3.696 1.00 54.59 266 LYS A N 1
ATOM 2051 C CA . LYS A 1 266 ? -4.337 20.917 -2.333 1.00 54.59 266 LYS A CA 1
ATOM 2052 C C . LYS A 1 266 ? -3.577 20.156 -1.245 1.00 54.59 266 LYS A C 1
ATOM 2054 O O . LYS A 1 266 ? -4.136 20.018 -0.152 1.00 54.59 266 LYS A O 1
ATOM 2059 N N . PHE A 1 267 ? -2.367 19.683 -1.517 1.00 56.12 267 PHE A N 1
ATOM 2060 C CA . PHE A 1 267 ? -1.543 18.998 -0.521 1.00 56.12 267 PHE A CA 1
ATOM 2061 C C . PHE A 1 267 ? -0.421 19.910 -0.065 1.00 56.12 267 PHE A C 1
ATOM 2063 O O . PHE A 1 267 ? 0.190 20.582 -0.881 1.00 56.12 267 PHE A O 1
ATOM 2070 N N . ARG A 1 268 ? -0.200 20.000 1.239 1.00 51.56 268 ARG A N 1
ATOM 2071 C CA . ARG A 1 268 ? 0.996 20.604 1.819 1.00 51.56 268 ARG A CA 1
ATOM 2072 C C . ARG A 1 268 ? 1.519 19.592 2.822 1.00 51.56 268 ARG A C 1
ATOM 2074 O O . ARG A 1 268 ? 0.710 19.045 3.557 1.00 51.56 268 ARG A O 1
ATOM 2081 N N . ASP A 1 269 ? 2.824 19.356 2.759 1.00 55.50 269 ASP A N 1
ATOM 2082 C CA . ASP A 1 269 ? 3.626 18.709 3.797 1.00 55.50 269 ASP A CA 1
ATOM 2083 C C . ASP A 1 269 ? 3.121 17.321 4.225 1.00 55.50 269 ASP A C 1
ATOM 2085 O O . ASP A 1 269 ? 2.503 17.156 5.264 1.00 55.50 269 ASP A O 1
ATOM 2089 N N . LEU A 1 270 ? 3.392 16.314 3.391 1.00 58.94 270 LEU A N 1
ATOM 2090 C CA . LEU A 1 270 ? 3.189 14.899 3.719 1.00 58.94 270 LEU A CA 1
ATOM 2091 C C . LEU A 1 270 ? 4.511 14.251 4.112 1.00 58.94 270 LEU A C 1
ATOM 2093 O O . LEU A 1 270 ? 5.531 14.635 3.557 1.00 58.94 270 LEU A O 1
ATOM 2097 N N . ASP A 1 271 ? 4.484 13.228 4.959 1.00 53.50 271 AS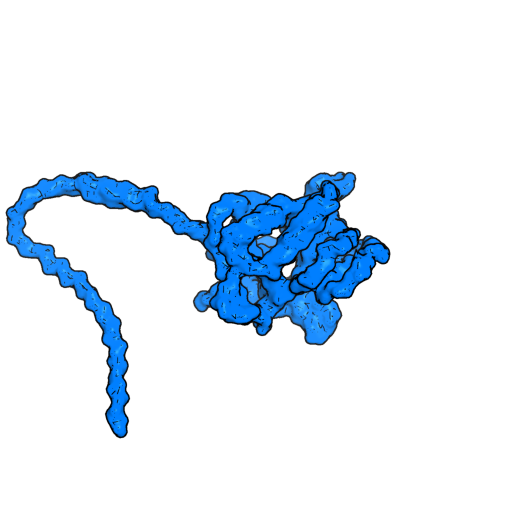P A N 1
ATOM 2098 C CA . ASP A 1 271 ? 5.601 12.301 5.169 1.00 53.50 271 ASP A CA 1
ATOM 2099 C C . ASP A 1 271 ? 5.664 11.238 4.032 1.00 53.50 271 ASP A C 1
ATOM 2101 O O . ASP A 1 271 ? 4.631 10.828 3.504 1.00 53.50 271 ASP A O 1
ATOM 2105 N N . ASN A 1 272 ? 6.863 10.768 3.631 1.00 57.09 272 ASN A N 1
ATOM 2106 C CA . ASN A 1 272 ? 7.075 9.717 2.584 1.00 57.09 272 ASN A CA 1
ATOM 2107 C C . ASN A 1 272 ? 6.769 8.323 3.119 1.00 57.09 272 ASN A C 1
ATOM 2109 O O . ASN A 1 272 ? 7.064 7.313 2.479 1.00 57.09 272 ASN A O 1
ATOM 2113 N N . GLY A 1 273 ? 6.265 8.301 4.334 1.00 55.72 273 GLY A N 1
ATOM 2114 C CA . GLY A 1 273 ? 6.471 7.219 5.227 1.00 55.72 273 GLY A CA 1
ATOM 2115 C C . GLY A 1 273 ? 7.905 7.097 5.733 1.00 55.72 273 GLY A C 1
ATOM 2116 O O . GLY A 1 273 ? 8.903 7.365 5.050 1.00 55.72 273 GLY A O 1
ATOM 2117 N N . GLU A 1 274 ? 7.996 6.635 6.969 1.00 62.06 274 GLU A N 1
ATOM 2118 C CA . GLU A 1 274 ? 9.241 6.362 7.651 1.00 62.06 274 GLU A CA 1
ATOM 2119 C C . GLU A 1 274 ? 9.676 4.921 7.414 1.00 62.06 274 GLU A C 1
ATOM 2121 O O . GLU A 1 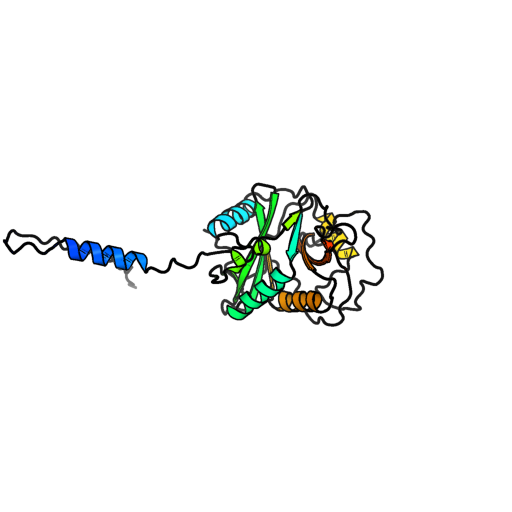274 ? 8.932 3.952 7.601 1.00 62.06 274 GLU A O 1
ATOM 2126 N N . GLN A 1 275 ? 10.934 4.762 7.011 1.00 58.12 275 GLN A N 1
ATOM 2127 C CA . GLN A 1 275 ? 11.517 3.446 6.800 1.00 58.12 275 GLN A CA 1
ATOM 2128 C C . GLN A 1 275 ? 11.797 2.769 8.142 1.00 58.12 275 GLN A C 1
ATOM 2130 O O . GLN A 1 275 ? 12.698 3.155 8.894 1.00 58.12 275 GLN A O 1
ATOM 2135 N N . CYS A 1 276 ? 11.098 1.665 8.393 1.00 62.44 276 CYS A N 1
ATOM 2136 C CA . CYS A 1 276 ? 11.153 0.984 9.679 1.00 62.44 276 CYS A CA 1
ATOM 2137 C C . CYS A 1 276 ? 12.248 -0.079 9.915 1.00 62.44 276 CYS A C 1
ATOM 2139 O O . CYS A 1 276 ? 12.233 -0.648 11.004 1.00 62.44 276 CYS A O 1
ATOM 2141 N N . PRO A 1 277 ? 13.230 -0.373 9.032 1.00 47.56 277 PRO A N 1
ATOM 2142 C CA . PRO A 1 277 ? 14.382 -1.171 9.459 1.00 47.56 277 PRO A CA 1
ATOM 2143 C C . PRO A 1 277 ? 15.376 -0.372 10.321 1.00 47.56 277 PRO A C 1
ATOM 2145 O O . PRO A 1 277 ? 16.113 -0.986 11.086 1.00 47.56 277 PRO A O 1
ATOM 2148 N N . ASN A 1 278 ? 15.405 0.968 10.212 1.00 41.56 278 ASN A N 1
ATOM 2149 C CA . ASN A 1 278 ? 16.415 1.815 10.867 1.00 41.56 278 ASN A CA 1
ATOM 2150 C C . ASN A 1 278 ? 15.843 2.971 11.708 1.00 41.56 278 ASN A C 1
ATOM 2152 O O . ASN A 1 278 ? 16.513 3.375 12.654 1.00 41.56 278 ASN A O 1
ATOM 2156 N N . ASN A 1 279 ? 14.655 3.505 11.376 1.00 43.75 279 ASN A N 1
ATOM 2157 C CA . ASN A 1 279 ? 14.200 4.795 11.920 1.00 43.75 279 ASN A CA 1
ATOM 2158 C C . ASN A 1 279 ? 12.859 4.768 12.667 1.00 43.75 279 ASN A C 1
ATOM 2160 O O . ASN A 1 279 ? 12.576 5.724 13.373 1.00 43.75 279 ASN A O 1
ATOM 2164 N N . CYS A 1 280 ? 12.071 3.694 12.582 1.00 52.19 280 CYS A N 1
ATOM 2165 C CA . CYS A 1 280 ? 10.876 3.568 13.418 1.00 52.19 280 CYS A CA 1
ATOM 2166 C C . CYS A 1 280 ? 11.303 3.022 14.781 1.00 52.19 280 CYS A C 1
ATOM 2168 O O . CYS A 1 280 ? 11.434 1.806 14.959 1.00 52.19 280 CYS A O 1
ATOM 2170 N N . ASN A 1 281 ? 11.563 3.911 15.738 1.00 48.31 281 ASN A N 1
ATOM 2171 C CA . ASN A 1 281 ? 11.685 3.495 17.129 1.00 48.31 281 ASN A CA 1
ATOM 2172 C C . ASN A 1 281 ? 10.326 2.889 17.536 1.00 48.31 281 ASN A C 1
ATOM 2174 O O . ASN A 1 281 ? 9.278 3.394 17.157 1.00 48.31 281 ASN A O 1
ATOM 2178 N N . GLY A 1 282 ? 10.292 1.748 18.226 1.00 51.50 282 GLY A N 1
ATOM 2179 C CA . GLY A 1 282 ? 9.035 1.107 18.649 1.00 51.50 282 GLY A CA 1
ATOM 2180 C C . GLY A 1 282 ? 8.994 -0.396 18.408 1.00 51.50 282 GLY A C 1
ATOM 2181 O O . GLY A 1 282 ? 9.849 -0.963 17.725 1.00 51.50 282 GLY A O 1
ATOM 2182 N N . VAL A 1 283 ? 7.999 -1.070 18.993 1.00 56.34 283 VAL A N 1
ATOM 2183 C CA . VAL A 1 283 ? 7.762 -2.495 18.736 1.00 56.34 283 VAL A CA 1
ATOM 2184 C C . VAL A 1 283 ? 7.011 -2.602 17.407 1.00 56.34 283 VAL A C 1
ATOM 2186 O O . VAL A 1 283 ? 5.783 -2.647 17.350 1.00 56.34 283 VAL A O 1
ATOM 2189 N N . THR A 1 284 ? 7.781 -2.577 16.321 1.00 66.31 284 THR A N 1
ATOM 2190 C CA . THR A 1 284 ? 7.344 -3.109 15.025 1.00 66.31 284 THR A CA 1
ATOM 2191 C C . THR A 1 284 ? 7.080 -4.604 15.186 1.00 66.31 284 THR A C 1
ATOM 2193 O O . THR A 1 284 ? 7.748 -5.224 16.015 1.00 66.31 284 THR A O 1
ATOM 2196 N N . TRP A 1 285 ? 6.095 -5.134 14.444 1.00 67.00 285 TRP A N 1
ATOM 2197 C CA . TRP A 1 285 ? 5.655 -6.537 14.374 1.00 67.00 285 TRP A CA 1
ATOM 2198 C C . TRP A 1 285 ? 6.379 -7.459 15.361 1.00 67.00 285 TRP A C 1
ATOM 2200 O O . TRP A 1 285 ? 7.564 -7.740 15.152 1.00 67.00 285 TRP A O 1
ATOM 2210 N N . PRO A 1 286 ? 5.709 -7.921 16.431 1.00 45.12 286 PRO A N 1
ATOM 2211 C CA . PRO A 1 286 ? 6.385 -8.441 17.608 1.00 45.12 286 PRO A CA 1
ATOM 2212 C C . PRO A 1 286 ? 7.389 -9.526 17.220 1.00 45.12 286 PRO A C 1
ATOM 2214 O O . PRO A 1 286 ? 7.026 -10.544 16.632 1.00 45.12 286 PRO A O 1
ATOM 2217 N N . LYS A 1 287 ? 8.666 -9.299 17.551 1.00 40.88 287 LYS A N 1
ATOM 2218 C CA . LYS A 1 287 ? 9.623 -10.402 17.604 1.00 40.88 287 LYS A CA 1
ATOM 2219 C C . LYS A 1 287 ? 9.089 -11.406 18.636 1.00 40.88 287 LYS A C 1
ATOM 2221 O O . LYS A 1 287 ? 8.691 -10.955 19.714 1.00 40.88 287 LYS A O 1
ATOM 2226 N N . PRO A 1 288 ? 9.046 -12.706 18.306 1.00 37.50 288 PRO A N 1
ATOM 2227 C CA . PRO A 1 288 ? 8.657 -13.740 19.258 1.00 37.50 288 PRO A CA 1
ATOM 2228 C C . PRO A 1 288 ? 9.562 -13.751 20.494 1.00 37.50 288 PRO A C 1
ATOM 2230 O O . PRO A 1 288 ? 10.760 -13.395 20.364 1.00 37.50 288 PRO A O 1
#

Organism: NCBI:txid2492395

Secondary structure (DSSP, 8-state):
---------PPP----------------HHHHHHHHHHHHTTS-PPPPBB-TTS-BHHHHHHHHHHHHHS-PBP-S--EEEEEHHHHHHHHHHHHHHT--EEEEEEEEETTEEEEEEEEEEE-SSTTBEEEE-B---GGGGSSGGG-EEESSS-SS--TT-TT----TT-------TTPPPHHHHHHHHHTTTTPBP---EEEEETHHHHHHHHHHHH-TT--EEEEEEEE-S-TT---EEEEEEEEEE-SS-TT-EEEE----TT-------EETTTS-BS--S---

pLDDT: mean 76.24, std 19.96, range [35.38, 97.69]

Radius of gyration: 25.61 Å; Cα contacts (8 Å, |Δi|>4): 489; chains: 1; bounding box: 59×62×80 Å

Sequence (288 aa):
MKKLLLLLSLIPLMMAACTSNGDKPAADTTALTTAAKSHLNSLNALPELITLNGVPLATADTFVSNFINKPSVYKSPTSIWFSKAYVDSLKALLYKEGADGFRIYFATYPNGHNVIITSTRETGVPDTHQDYFEHSSKFLKTADARGVVDYTGRKGATLYDPALKCPGTDNCNATYTHYLKCDEAAARVKNFTNDKFLTTSEWFDIEVLDNLSKELNGNSSADGIRIYYARNTNPTKNTHGFVITTTKPSGTNSSTHDDYYTCTTKFRDLDNGEQCPNNCNGVTWPKP

Nearest PDB structures (foldseek):
  8fs5-assembly1_G  TM=5.103E-01  e=1.233E+00  Saccharomyces cerevisiae
  7sh2-assembly1_G  TM=4.701E-01  e=9.173E-01  Saccharomyces cerevisiae
  8fs7-assembly1_G  TM=5.180E-01  e=5.106E+00  Saccharomyces cerevisiae
  1r9w-assembly1_A  TM=2.385E-01  e=3.180E+00  human papillomavirus 18
  7apd-assembly1_H  TM=2.884E-01  e=5.417E+00  Bovine papillomavirus

Foldseek 3Di:
DDDDDDDDDDDDDPDDDDDDDDDDDDDDPVVVVVVVVVVVVPPPPQQFQAFQLLHGLVRQLQFLVCCVVPQDAAAFWKKWWAWLVSLVVSLVQCVVVVFFFKKWFWTADPVGIDITIFTWHDPPDPLATETGRRGPDPVSNDPNSNTDMDRHCDQQNPLCPPPDDFPPPLPLVDPEPADDGSVRSSVFQNVSHRDGAPFGMFIFGSVVSVVVNCVQVVDPQWTTKMKGKGADPPPVDRHIYIDIFIWGQDPVGNSGTHTDRDHDNDDDYTDNTDGPVPRHHYCDSPDD

Solvent-accessible surface area (backbone atoms only — not comparable to full-atom values): 16822 Å² total; per-residue (Å²): 135,92,81,88,81,87,83,82,83,78,80,81,80,82,80,80,87,80,83,79,90,75,95,75,79,90,71,73,68,71,60,61,60,50,56,57,56,57,58,65,74,66,58,72,72,72,71,61,44,32,30,65,37,40,40,45,45,77,60,45,47,54,19,35,49,46,26,72,77,53,63,55,63,40,85,64,51,52,35,38,36,33,42,42,68,38,48,50,51,49,43,57,49,36,64,74,72,63,41,53,23,34,32,44,28,53,22,38,49,99,90,42,76,46,76,45,35,35,37,20,30,71,71,86,48,85,75,20,50,29,64,52,33,81,54,90,61,69,61,31,77,42,74,65,26,51,44,49,78,32,65,73,46,55,64,36,45,47,54,68,42,88,81,60,76,61,67,91,70,48,63,65,84,65,95,43,100,53,70,69,39,59,62,56,46,24,50,16,32,52,63,32,60,74,38,68,68,67,44,52,32,35,33,33,55,45,64,57,44,56,51,51,43,48,53,43,68,74,32,92,65,39,48,24,37,35,41,32,54,21,23,54,81,49,90,88,45,84,42,50,51,76,44,79,43,42,18,20,59,31,98,89,40,79,92,24,46,24,65,48,87,74,66,70,94,80,77,77,85,66,79,75,39,50,53,43,72,85,62,49,44,57,61,55,78,80,78,130

Mean predicted aligned error: 12.37 Å